Protein AF-A0A7Y8VSN4-F1 (afdb_monomer_lite)

Organism: NCBI:txid35519

Sequence (284 aa):
MSFFSKNACAFCGKEVGFIKGKKLNDGNHICSECEKNCSAYIDVSRYTKDFLTEHMEYMQKQDKLYKSEVEPLGKGGVNRIINAYNGIIFIDSIGMFEAITPKYSKKNQKELFRYDQIKDFAYYQVKNNSDSGKKYSEVGLDIFLKSEYTADGFKDPLPPSGKVHPYVALIRISFEKDTDDALAAGRAKDHLNELFGRPSETFGGSIKEAFTGTGQERADMKAQAETVKALGGLAKSFLQKDSAAVGQAQENLKMKTQDAVSTALDYGSKYTETADAAERRAWQ

Secondary structure (DSSP, 8-state):
------EEBTTT--EE-TTTEEE-TTS-EEEHHHHTTS-SSS-GGGS-HHHHHHHHHHHHHHHHHIIIIIGGGTTTTSEEEEETTEEEEEEGGGTEEEEE-TTGGG-SS---EEGGGEEEEEEEEEE---SSS--EEEEEEEEEEPBSB-TTSPBPSSPPSSS-BSS-SEEEEEEEEEES--HHHHHHHHHHHHHTTPPP----S-HHHHHH--HHHHHHHHHHHHHHHHHHHHHHHHHHT-HHHHHHHHHHHHHHHHHHHHHHHHHHHHHHHHHHHHHHHHH-

Radius of gyration: 20.95 Å; chains: 1; bounding box: 53×47×57 Å

Structure (mmCIF, N/CA/C/O backbone):
data_AF-A0A7Y8VSN4-F1
#
_entry.id   AF-A0A7Y8VSN4-F1
#
loop_
_atom_site.group_PDB
_atom_site.id
_atom_site.type_symbol
_atom_site.label_atom_id
_atom_site.label_alt_id
_atom_site.label_comp_id
_atom_site.label_asym_id
_atom_site.label_entity_id
_atom_site.label_seq_id
_atom_site.pdbx_PDB_ins_code
_atom_site.Cartn_x
_atom_site.Cartn_y
_atom_site.Cartn_z
_atom_site.occupancy
_atom_site.B_iso_or_equiv
_atom_site.auth_seq_id
_atom_site.auth_comp_id
_atom_site.auth_asym_id
_atom_site.auth_atom_id
_atom_site.pdbx_PDB_model_num
ATOM 1 N N . MET A 1 1 ? -27.617 28.255 23.678 1.00 34.97 1 MET A N 1
ATOM 2 C CA . MET A 1 1 ? -26.851 27.145 24.287 1.00 34.97 1 MET A CA 1
ATOM 3 C C . MET A 1 1 ? -26.423 26.199 23.173 1.00 34.97 1 MET A C 1
ATOM 5 O O . MET A 1 1 ? -27.198 25.995 22.250 1.00 34.97 1 MET A O 1
ATOM 9 N N . SER A 1 2 ? -25.167 25.754 23.197 1.00 37.59 2 SER A N 1
ATOM 10 C CA . SER A 1 2 ? -24.452 25.123 22.077 1.00 37.59 2 SER A CA 1
ATOM 11 C C . SER A 1 2 ? -25.039 23.755 21.686 1.00 37.59 2 SER A C 1
ATOM 13 O O . SER A 1 2 ? -24.980 22.815 22.474 1.00 37.59 2 SER A O 1
ATOM 15 N N . PHE A 1 3 ? -25.601 23.647 20.477 1.00 38.56 3 PHE A N 1
ATOM 16 C CA . PHE A 1 3 ? -26.122 22.410 19.881 1.00 38.56 3 PHE A CA 1
ATOM 17 C C . PHE A 1 3 ? -25.023 21.715 19.066 1.00 38.56 3 PHE A C 1
ATOM 19 O O . PHE A 1 3 ? -24.970 21.841 17.849 1.00 38.56 3 PHE A O 1
ATOM 26 N N . PHE A 1 4 ? -24.133 20.973 19.721 1.00 50.97 4 PHE A N 1
ATOM 27 C CA . PHE A 1 4 ? -23.272 20.014 19.025 1.00 50.97 4 PHE A CA 1
ATOM 28 C C . PHE A 1 4 ? -23.202 18.737 19.858 1.00 50.97 4 PHE A C 1
ATOM 30 O O . PHE A 1 4 ? -22.467 18.669 20.842 1.00 50.97 4 PHE A O 1
ATOM 37 N N . SER A 1 5 ? -24.002 17.733 19.491 1.00 53.03 5 SER A N 1
ATOM 38 C CA . SER A 1 5 ? -23.930 16.401 20.091 1.00 53.03 5 SER A CA 1
ATOM 39 C C . SER A 1 5 ? -22.542 15.820 19.823 1.00 53.03 5 SER A C 1
ATOM 41 O O . SER A 1 5 ? -22.180 15.553 18.674 1.00 53.03 5 SER A O 1
ATOM 43 N N . LYS A 1 6 ? -21.740 15.667 20.875 1.00 66.38 6 LYS A N 1
ATOM 44 C CA . LYS A 1 6 ? -20.442 15.002 20.796 1.00 66.38 6 LYS A CA 1
ATOM 45 C C . LYS A 1 6 ? -20.690 13.497 20.785 1.00 66.38 6 LYS A C 1
ATOM 47 O O . LYS A 1 6 ? -21.175 12.950 21.769 1.00 66.38 6 LYS A O 1
ATOM 52 N N . ASN A 1 7 ? -20.379 12.838 19.676 1.00 79.38 7 ASN A N 1
ATOM 53 C CA . ASN A 1 7 ? -20.481 11.382 19.582 1.00 79.38 7 ASN A CA 1
ATOM 54 C C . ASN A 1 7 ? -19.177 10.756 20.090 1.00 79.38 7 ASN A C 1
ATOM 56 O O . ASN A 1 7 ? -18.105 11.307 19.854 1.00 79.38 7 ASN A O 1
ATOM 60 N N . ALA A 1 8 ? -19.236 9.631 20.799 1.00 87.69 8 ALA A N 1
ATOM 61 C CA . ALA A 1 8 ? -18.036 8.941 21.276 1.00 87.69 8 ALA A CA 1
ATOM 62 C C . ALA A 1 8 ? -17.416 8.067 20.173 1.00 87.69 8 ALA A C 1
ATOM 64 O O . ALA A 1 8 ? 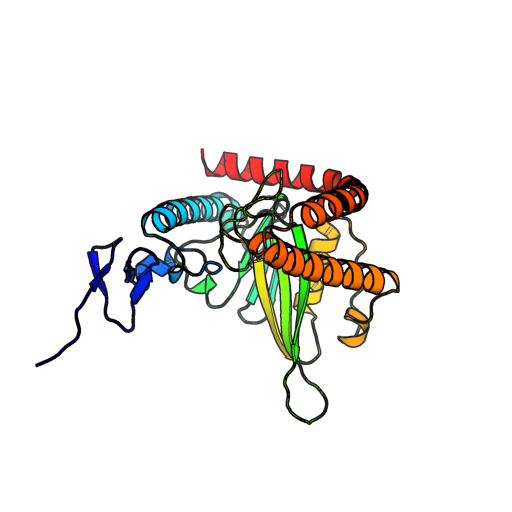-18.122 7.490 19.346 1.00 87.69 8 ALA A O 1
ATOM 65 N N . CYS A 1 9 ? -16.086 7.955 20.165 1.00 91.06 9 CYS A N 1
ATOM 66 C CA . CYS A 1 9 ? -15.369 7.081 19.244 1.00 91.06 9 CYS A CA 1
ATOM 67 C C . CYS A 1 9 ? -15.618 5.620 19.621 1.00 91.06 9 CYS A C 1
ATOM 69 O O . CYS A 1 9 ? -15.348 5.220 20.752 1.00 91.06 9 CYS A O 1
ATOM 71 N N . ALA A 1 10 ? -16.033 4.805 18.656 1.00 91.94 10 ALA A N 1
ATOM 72 C CA . ALA A 1 10 ? -16.355 3.396 18.860 1.00 91.94 10 ALA A CA 1
ATOM 73 C C . ALA A 1 10 ? -15.148 2.514 19.239 1.00 91.94 10 ALA A C 1
ATOM 75 O O . ALA A 1 10 ? -15.346 1.383 19.683 1.00 91.94 10 ALA A O 1
ATOM 76 N N . PHE A 1 11 ? -13.922 3.028 19.077 1.00 92.44 11 PHE A N 1
ATOM 77 C CA . PHE A 1 11 ? -12.672 2.304 19.336 1.00 92.44 11 PHE A CA 1
ATOM 78 C C . PHE A 1 11 ? -11.969 2.755 20.618 1.00 92.44 11 PHE A C 1
ATOM 80 O O . PHE A 1 11 ? -11.520 1.925 21.397 1.00 92.44 11 PHE A O 1
ATOM 87 N N . CYS A 1 12 ? -11.858 4.068 20.852 1.00 92.00 12 CYS A N 1
ATOM 88 C CA . CYS A 1 12 ? -11.120 4.608 22.002 1.00 92.00 12 CYS A CA 1
ATOM 89 C C . CYS A 1 12 ? -11.994 5.336 23.031 1.00 92.00 12 CYS A C 1
ATOM 91 O O . CYS A 1 12 ? -11.458 5.881 23.992 1.00 92.00 12 CYS A O 1
ATOM 93 N N . GLY A 1 13 ? -13.311 5.427 22.814 1.00 86.44 13 GLY A N 1
ATOM 94 C CA . GLY A 1 13 ? -14.261 6.079 23.724 1.00 86.44 13 GLY A CA 1
ATOM 95 C C . GLY A 1 13 ? -14.154 7.606 23.815 1.00 86.44 13 GLY A C 1
ATOM 96 O O . GLY A 1 13 ? -15.020 8.242 24.406 1.00 86.44 13 GLY A O 1
ATOM 97 N N . LYS A 1 14 ? -13.124 8.224 23.218 1.00 87.69 14 LYS A N 1
ATOM 98 C CA . LYS A 1 14 ? -12.925 9.682 23.242 1.00 87.69 14 LYS A CA 1
ATOM 99 C C . LYS A 1 14 ? -14.039 10.408 22.492 1.00 87.69 14 LYS A C 1
ATOM 101 O O . LYS A 1 14 ? -14.506 9.929 21.459 1.00 87.69 14 LYS A O 1
ATOM 106 N N . GLU A 1 15 ? -14.407 11.591 22.978 1.00 83.94 15 GLU A N 1
ATOM 107 C CA . GLU A 1 15 ? -15.364 12.465 22.301 1.00 83.94 15 GLU A CA 1
ATOM 108 C C . GLU A 1 15 ? -14.867 12.848 20.903 1.00 83.94 15 GLU A C 1
ATOM 110 O O . GLU A 1 15 ? -13.725 13.274 20.706 1.00 83.94 15 GLU A O 1
ATOM 115 N N . VAL A 1 16 ? -15.755 12.726 19.928 1.00 78.94 16 VAL A N 1
ATOM 116 C CA . VAL A 1 16 ? -15.495 13.019 18.529 1.00 78.94 16 VAL A CA 1
ATOM 117 C C . VAL A 1 16 ? -16.296 14.254 18.148 1.00 78.94 16 VAL A C 1
ATOM 119 O O . VAL A 1 16 ? -17.522 14.232 18.048 1.00 78.94 16 VAL A O 1
ATOM 122 N N . GLY A 1 17 ? -15.588 15.364 17.948 1.00 67.06 17 GLY A N 1
ATOM 123 C CA . GLY A 1 17 ? -16.188 16.561 17.371 1.00 67.06 17 GLY A CA 1
ATOM 124 C C . GLY A 1 17 ? -16.554 16.327 15.905 1.00 67.06 17 GLY A C 1
ATOM 125 O O . GLY A 1 17 ? -15.812 15.656 15.187 1.00 67.06 17 GLY A O 1
ATOM 126 N N . PHE A 1 18 ? -17.648 16.940 15.449 1.00 60.25 18 PHE A N 1
ATOM 127 C CA . PHE A 1 18 ? -18.174 16.833 14.078 1.00 60.25 18 PHE A CA 1
ATOM 128 C C . PHE A 1 18 ? -17.114 17.046 12.977 1.00 60.25 18 PHE A C 1
ATOM 130 O O . PHE A 1 18 ? -17.184 16.433 11.923 1.00 60.25 18 PHE A O 1
ATOM 137 N N . ILE A 1 19 ? -16.096 17.875 13.238 1.00 64.56 19 ILE A N 1
ATOM 138 C CA . ILE A 1 19 ? -15.037 18.222 12.273 1.00 64.56 19 ILE A CA 1
ATOM 139 C C . ILE A 1 19 ? -13.926 17.156 12.189 1.00 64.56 19 ILE A C 1
ATOM 141 O O . ILE A 1 19 ? -13.285 17.015 11.153 1.00 64.56 19 ILE A O 1
ATOM 145 N N . LYS A 1 20 ? -13.653 16.420 13.275 1.00 68.81 20 LYS A N 1
ATOM 146 C CA . LYS A 1 20 ? -12.517 15.475 13.359 1.00 68.81 20 LYS A CA 1
ATOM 147 C C . LYS A 1 20 ? -12.943 14.006 13.319 1.00 68.81 20 LYS A C 1
ATOM 149 O O . LYS A 1 20 ? -12.090 13.120 13.358 1.00 68.81 20 LYS A O 1
ATOM 154 N N . GLY A 1 21 ? -14.247 13.758 13.299 1.00 77.38 21 GLY A N 1
ATOM 155 C CA . GLY A 1 21 ? -14.844 12.435 13.260 1.00 77.38 21 GLY A CA 1
ATOM 156 C C . GLY A 1 21 ? -15.373 12.050 11.906 1.00 77.38 21 GLY A C 1
ATOM 157 O O . GLY A 1 21 ? -15.846 12.903 11.162 1.00 77.38 21 GLY A O 1
ATOM 158 N N . LYS A 1 22 ? -15.392 10.748 11.641 1.00 87.06 22 LYS A N 1
ATOM 159 C CA . LYS A 1 22 ? -16.174 10.185 10.544 1.00 87.06 22 LYS A CA 1
ATOM 160 C C . LYS A 1 22 ? -17.278 9.306 11.100 1.00 87.06 22 LYS A C 1
ATOM 162 O O . LYS A 1 22 ? -17.060 8.559 12.056 1.00 87.06 22 LYS A O 1
ATOM 167 N N . LYS A 1 23 ? -18.456 9.418 10.495 1.00 90.44 23 LYS A N 1
ATOM 168 C CA . LYS A 1 23 ? -19.567 8.500 10.723 1.00 90.44 23 LYS A CA 1
ATOM 169 C C . LYS A 1 23 ? -19.344 7.250 9.870 1.00 90.44 23 LYS A C 1
ATOM 171 O O . LYS A 1 23 ? -18.989 7.366 8.699 1.00 90.44 23 LYS A O 1
ATOM 176 N N . LEU A 1 24 ? -19.508 6.092 10.491 1.00 92.19 24 LEU A N 1
ATOM 177 C CA . LEU A 1 24 ? -19.418 4.767 9.890 1.00 92.19 24 LEU A CA 1
ATOM 178 C C . LEU A 1 24 ? -20.778 4.341 9.319 1.00 92.19 24 LEU A C 1
ATOM 180 O O . LEU A 1 24 ? -21.811 4.947 9.628 1.00 92.19 24 LEU A O 1
ATOM 184 N N . ASN A 1 25 ? -20.786 3.278 8.517 1.00 89.12 25 ASN A N 1
ATOM 185 C CA . ASN A 1 25 ? -21.995 2.796 7.843 1.00 89.12 25 ASN A CA 1
ATOM 186 C C . ASN A 1 25 ? -23.063 2.271 8.827 1.00 89.12 25 ASN A C 1
ATOM 188 O O . ASN A 1 25 ? -24.260 2.421 8.609 1.00 89.12 25 ASN A O 1
ATOM 192 N N . ASP A 1 26 ? -22.633 1.729 9.965 1.00 89.56 26 ASP A N 1
ATOM 193 C CA . ASP A 1 26 ? -23.492 1.272 11.069 1.00 89.56 26 ASP A CA 1
ATOM 194 C C . ASP A 1 26 ? -23.931 2.408 12.021 1.00 89.56 26 ASP A C 1
ATOM 196 O O . ASP A 1 26 ? -24.568 2.166 13.044 1.00 89.56 26 ASP A O 1
ATOM 200 N N . GLY A 1 27 ? -23.589 3.662 11.709 1.00 88.25 27 GLY A N 1
ATOM 201 C CA . GLY A 1 27 ? -23.912 4.830 12.528 1.00 88.25 27 GLY A CA 1
ATOM 202 C C . GLY A 1 27 ? -22.937 5.107 13.675 1.00 88.25 27 GLY A C 1
ATOM 203 O O . GLY A 1 27 ? -23.045 6.164 14.308 1.00 88.25 27 GLY A O 1
ATOM 204 N N . ASN A 1 28 ? -21.956 4.229 13.907 1.00 91.25 28 ASN A N 1
ATOM 205 C CA . ASN A 1 28 ? -20.871 4.476 14.853 1.00 91.25 28 ASN A CA 1
ATOM 206 C C . ASN A 1 28 ? -19.958 5.616 14.373 1.00 91.25 28 ASN A C 1
ATOM 208 O O . ASN A 1 28 ? -20.030 6.068 13.231 1.00 91.25 28 ASN A O 1
ATOM 212 N N . HIS A 1 29 ? -19.092 6.114 15.258 1.00 91.50 29 HIS A N 1
ATOM 213 C CA . HIS A 1 29 ? -18.149 7.186 14.931 1.00 91.50 29 HIS A CA 1
ATOM 214 C C . HIS A 1 29 ? -16.707 6.746 15.173 1.00 91.50 29 HIS A C 1
ATOM 216 O O . HIS A 1 29 ? -16.405 6.089 16.167 1.00 91.50 29 HIS A O 1
ATOM 222 N N . ILE A 1 30 ? -15.802 7.158 14.287 1.00 92.44 30 ILE A N 1
ATOM 223 C CA . ILE A 1 30 ? -14.355 6.970 14.424 1.00 92.44 30 ILE A CA 1
ATOM 224 C C . ILE A 1 30 ? -13.664 8.333 14.518 1.00 92.44 30 ILE A C 1
ATOM 226 O O . ILE A 1 30 ? -13.996 9.263 13.782 1.00 92.44 30 ILE A O 1
ATOM 230 N N . CYS A 1 31 ? -12.712 8.473 15.443 1.00 91.94 31 CYS A N 1
ATOM 231 C CA . CYS A 1 31 ? -11.884 9.674 15.545 1.00 91.94 31 CYS A CA 1
ATOM 232 C C . CYS A 1 31 ? -10.695 9.618 14.574 1.00 91.94 31 CYS A C 1
ATOM 234 O O . CYS A 1 31 ? -10.225 8.537 14.215 1.00 91.94 31 CYS A O 1
ATOM 236 N N . SER A 1 32 ? -10.154 10.784 14.216 1.00 89.38 32 SER A N 1
ATOM 237 C CA . SER A 1 32 ? -9.003 10.896 13.310 1.00 89.38 32 SER A CA 1
ATOM 238 C C . SER A 1 32 ? -7.779 10.080 13.739 1.00 89.38 32 SER A C 1
ATOM 240 O O . SER A 1 32 ? -7.044 9.608 12.882 1.00 89.38 32 SER A O 1
ATOM 242 N N . GLU A 1 33 ? -7.538 9.905 15.042 1.00 90.75 33 GLU A N 1
ATOM 243 C CA . GLU A 1 33 ? -6.394 9.122 15.534 1.00 90.75 33 GLU A CA 1
ATOM 244 C C . GLU A 1 33 ? -6.589 7.617 15.330 1.00 90.75 33 GLU A C 1
ATOM 246 O O . GLU A 1 33 ? -5.658 6.934 14.918 1.00 90.75 33 GLU A O 1
ATOM 251 N N . CYS A 1 34 ? -7.802 7.097 15.547 1.00 92.62 34 CYS A N 1
ATOM 252 C CA . CYS A 1 34 ? -8.105 5.696 15.255 1.00 92.62 34 CYS A CA 1
ATOM 253 C C . CYS A 1 34 ? -8.124 5.435 13.742 1.00 92.62 34 CYS A C 1
ATOM 255 O O . CYS A 1 34 ? -7.661 4.389 13.303 1.00 92.62 34 CYS A O 1
ATOM 257 N N . GLU A 1 35 ? -8.566 6.399 12.925 1.00 92.38 35 GLU A N 1
ATOM 258 C CA . GLU A 1 35 ? -8.509 6.292 11.458 1.00 92.38 35 GLU A CA 1
ATOM 259 C C . GLU A 1 35 ? -7.067 6.149 10.927 1.00 92.38 35 GLU A C 1
ATOM 261 O O . GLU A 1 35 ? -6.839 5.543 9.873 1.00 92.38 35 GLU A O 1
ATOM 266 N N . LYS A 1 36 ? -6.062 6.679 11.636 1.00 93.38 36 LYS A N 1
ATOM 267 C CA . LYS A 1 36 ? -4.647 6.506 11.259 1.00 93.38 36 LYS A CA 1
ATOM 268 C C . LYS A 1 36 ? -4.148 5.065 11.408 1.00 93.38 36 LYS A C 1
ATOM 270 O O . LYS A 1 36 ? -3.112 4.757 10.826 1.00 93.38 36 LYS A O 1
ATOM 275 N N . ASN A 1 37 ? -4.876 4.204 12.123 1.00 94.75 37 ASN A N 1
ATOM 276 C CA . ASN A 1 37 ? -4.608 2.763 12.214 1.00 94.75 37 ASN A CA 1
ATOM 277 C C . ASN A 1 37 ? -5.261 1.964 11.071 1.00 94.75 37 ASN A C 1
ATOM 279 O O . ASN A 1 37 ? -5.176 0.746 11.028 1.00 94.75 37 ASN A O 1
ATOM 283 N N . CYS A 1 38 ? -5.965 2.622 10.151 1.00 94.19 38 CYS A N 1
ATOM 284 C CA . CYS A 1 38 ? -6.485 1.981 8.949 1.00 94.19 38 CYS A CA 1
ATOM 285 C C . CYS A 1 38 ? -5.606 2.336 7.746 1.00 94.19 38 CYS A C 1
ATOM 287 O O . CYS A 1 38 ? -5.052 3.438 7.693 1.00 94.19 38 CYS A O 1
ATOM 289 N N . SER A 1 39 ? -5.573 1.463 6.737 1.00 92.38 39 SER A N 1
ATOM 290 C CA . SER A 1 39 ? -5.003 1.735 5.408 1.00 92.38 39 SER A CA 1
ATOM 291 C C . SER A 1 39 ? -5.335 3.136 4.859 1.00 92.38 39 SER A C 1
ATOM 293 O O . SER A 1 39 ? -6.401 3.719 5.102 1.00 92.38 39 SER A O 1
ATOM 295 N N . ALA A 1 40 ? -4.402 3.705 4.093 1.00 92.00 40 ALA A N 1
ATOM 296 C CA . ALA A 1 40 ? -4.629 4.940 3.346 1.00 92.00 40 ALA A CA 1
ATOM 297 C C . ALA A 1 40 ? -5.580 4.753 2.153 1.00 92.00 40 ALA A C 1
ATOM 299 O O . ALA A 1 40 ? -6.157 5.743 1.695 1.00 92.00 40 ALA A O 1
ATOM 300 N N . TYR A 1 41 ? -5.782 3.517 1.701 1.00 90.69 41 TYR A N 1
ATOM 301 C CA . TYR A 1 41 ? -6.488 3.191 0.462 1.00 90.69 41 TYR A CA 1
ATOM 302 C C . TYR A 1 41 ? -7.949 2.791 0.674 1.00 90.69 41 TYR A C 1
ATOM 304 O O . TYR A 1 41 ? -8.694 2.690 -0.293 1.00 90.69 41 TYR A O 1
ATOM 312 N N . ILE A 1 42 ? -8.392 2.655 1.928 1.00 90.12 42 ILE A N 1
ATOM 313 C CA . ILE A 1 42 ? -9.807 2.454 2.245 1.00 90.12 42 ILE A CA 1
ATOM 314 C C . ILE A 1 42 ? -10.488 3.756 2.680 1.00 90.12 42 ILE A C 1
ATOM 316 O O . ILE A 1 42 ? -9.879 4.662 3.269 1.00 90.12 42 ILE A O 1
ATOM 320 N N . ASP A 1 43 ? -11.788 3.833 2.416 1.00 89.75 43 ASP A N 1
ATOM 321 C CA . ASP A 1 43 ? -12.677 4.850 2.965 1.00 89.75 43 ASP A CA 1
ATOM 322 C C . ASP A 1 43 ? -13.432 4.273 4.166 1.00 89.75 43 ASP A C 1
ATOM 324 O O . ASP A 1 43 ? -14.426 3.568 4.013 1.00 89.75 43 ASP A O 1
ATOM 328 N N . VAL A 1 44 ? -12.950 4.582 5.374 1.00 91.12 44 VAL A N 1
ATOM 329 C CA . VAL A 1 44 ? -13.498 4.046 6.632 1.00 91.12 44 VAL A CA 1
ATOM 330 C C . VAL A 1 44 ? -14.992 4.324 6.811 1.00 91.12 44 VAL A C 1
ATOM 332 O O . VAL A 1 44 ? -15.666 3.557 7.485 1.00 91.12 44 VAL A O 1
ATOM 335 N N . SER A 1 45 ? -15.532 5.379 6.189 1.00 89.56 45 SER A N 1
ATOM 336 C CA . SER A 1 45 ? -16.951 5.736 6.321 1.00 89.56 45 SER A CA 1
ATOM 337 C C . SER A 1 45 ? -17.901 4.715 5.687 1.00 89.56 45 SER A C 1
ATOM 339 O O . SER A 1 45 ? -19.069 4.644 6.065 1.00 89.56 45 SER A O 1
ATOM 341 N N . ARG A 1 46 ? -17.398 3.890 4.760 1.00 89.06 46 ARG A N 1
ATOM 342 C CA . ARG A 1 46 ? -18.183 2.874 4.043 1.00 89.06 46 ARG A CA 1
ATOM 343 C C . ARG A 1 46 ? -18.367 1.580 4.831 1.00 89.06 46 ARG A C 1
ATOM 345 O O . ARG A 1 46 ? -19.184 0.746 4.450 1.00 89.06 46 ARG A O 1
ATOM 352 N N . TYR A 1 47 ? -17.639 1.417 5.932 1.00 90.69 47 TYR A N 1
ATOM 353 C CA . TYR A 1 47 ? -17.560 0.156 6.658 1.00 90.69 47 TYR A CA 1
ATOM 354 C C . TYR A 1 47 ? -18.137 0.254 8.070 1.00 90.69 47 TYR A C 1
ATOM 356 O O . TYR A 1 47 ? -18.383 1.344 8.589 1.00 90.69 47 TYR A O 1
ATOM 364 N N . THR A 1 48 ? -18.395 -0.907 8.673 1.00 92.69 48 THR A N 1
ATOM 365 C CA . THR A 1 48 ? -18.879 -1.041 10.053 1.00 92.69 48 THR A CA 1
ATOM 366 C C . THR A 1 48 ? -17.717 -1.046 11.046 1.00 92.69 48 THR A C 1
ATOM 368 O O . THR A 1 48 ? -16.553 -1.210 10.669 1.00 92.69 48 THR A O 1
ATOM 371 N N . LYS A 1 49 ? -18.025 -0.891 12.338 1.00 93.38 49 LYS A N 1
ATOM 372 C CA . LYS A 1 49 ? -17.041 -1.025 13.419 1.00 93.38 49 LYS A CA 1
ATOM 373 C C . LYS A 1 49 ? -16.330 -2.381 13.383 1.00 93.38 49 LYS A C 1
ATOM 375 O O . LYS A 1 49 ? -15.109 -2.418 13.527 1.00 93.38 49 LYS A O 1
ATOM 380 N N . ASP A 1 50 ? -17.078 -3.464 13.196 1.00 94.06 50 ASP A N 1
ATOM 381 C CA . ASP A 1 50 ? -16.537 -4.827 13.247 1.00 94.06 50 ASP A CA 1
ATOM 382 C C . ASP A 1 50 ? -15.532 -5.053 12.114 1.00 94.06 50 ASP A C 1
ATOM 384 O O . ASP A 1 50 ? -14.386 -5.410 12.374 1.00 94.06 50 ASP A O 1
ATOM 388 N N . PHE A 1 51 ? -15.897 -4.677 10.883 1.00 93.56 51 PHE A N 1
ATOM 389 C CA . PHE A 1 51 ? -14.985 -4.720 9.738 1.00 93.56 51 PHE A CA 1
ATOM 390 C C . PHE A 1 51 ? -13.703 -3.917 9.991 1.00 93.56 51 PHE A C 1
ATOM 392 O O . PHE A 1 51 ? -12.596 -4.373 9.722 1.00 93.56 51 PHE A O 1
ATOM 399 N N . LEU A 1 52 ? -13.833 -2.697 10.520 1.00 94.88 52 LEU A N 1
ATOM 400 C CA . LEU A 1 52 ? -12.669 -1.854 10.788 1.00 94.88 52 LEU A CA 1
ATOM 401 C C . LEU A 1 52 ? -11.805 -2.383 11.938 1.00 94.88 52 LEU A C 1
ATOM 403 O O . LEU A 1 52 ? -10.620 -2.064 11.980 1.00 94.88 52 LEU A O 1
ATOM 407 N N . THR A 1 53 ? -12.369 -3.178 12.847 1.00 95.50 53 THR A N 1
ATOM 408 C CA . THR A 1 53 ? -11.610 -3.850 13.908 1.00 95.50 53 THR A CA 1
ATOM 409 C C . THR A 1 53 ? -10.704 -4.917 13.297 1.00 95.50 53 THR A C 1
ATOM 411 O O . THR A 1 53 ? -9.491 -4.858 13.492 1.00 95.50 53 THR A O 1
ATOM 414 N N . GLU A 1 54 ? -11.257 -5.794 12.454 1.00 95.50 54 GLU A N 1
ATOM 415 C CA . GLU A 1 54 ? -10.491 -6.800 11.697 1.00 95.50 54 GLU A CA 1
ATOM 416 C C . GLU A 1 54 ? -9.438 -6.151 10.782 1.00 95.50 54 GLU A C 1
ATOM 418 O O . GLU A 1 54 ? -8.291 -6.598 10.699 1.00 95.50 54 GLU A O 1
ATOM 423 N N . HIS A 1 55 ? -9.791 -5.038 10.136 1.00 95.38 55 HIS A N 1
ATOM 424 C CA . HIS A 1 55 ? -8.856 -4.286 9.301 1.00 95.38 55 HIS A CA 1
ATOM 425 C C . HIS A 1 55 ? -7.704 -3.672 10.106 1.00 95.38 55 HIS A C 1
ATOM 427 O O . HIS A 1 55 ? -6.556 -3.709 9.669 1.00 95.38 55 HIS A O 1
ATOM 433 N N . MET A 1 56 ? -7.966 -3.115 11.293 1.00 96.00 56 MET A N 1
ATOM 434 C CA . MET A 1 56 ? -6.896 -2.591 12.154 1.00 96.00 56 MET A CA 1
ATOM 435 C C . MET A 1 56 ? -5.951 -3.705 12.623 1.00 96.00 56 MET A C 1
ATOM 437 O O . MET A 1 56 ? -4.745 -3.477 12.697 1.00 96.00 56 MET A O 1
ATOM 441 N N . GLU A 1 57 ? -6.461 -4.906 12.903 1.00 95.88 57 GLU A N 1
ATOM 442 C CA . GLU A 1 57 ? -5.627 -6.074 13.220 1.00 95.88 57 GLU A CA 1
ATOM 443 C C . GLU A 1 57 ? -4.770 -6.504 12.025 1.00 95.88 57 GLU A C 1
ATOM 445 O O . GLU A 1 57 ? -3.579 -6.785 12.178 1.00 95.88 57 GLU A O 1
ATOM 450 N N . TYR A 1 58 ? -5.338 -6.500 10.816 1.00 95.56 58 TYR A N 1
ATOM 451 C CA . TYR A 1 58 ? -4.575 -6.716 9.587 1.00 95.56 58 TYR A CA 1
ATOM 452 C C . TYR A 1 58 ? -3.441 -5.696 9.442 1.00 95.56 58 TYR A C 1
ATOM 454 O O . TYR A 1 58 ? -2.293 -6.080 9.222 1.00 95.56 58 TYR A O 1
ATOM 462 N N . MET A 1 59 ? -3.727 -4.409 9.639 1.00 96.38 59 MET A N 1
ATOM 463 C CA . MET A 1 59 ? -2.716 -3.354 9.550 1.00 96.38 59 MET A CA 1
ATOM 464 C C . MET A 1 59 ? -1.619 -3.499 10.618 1.00 96.38 59 MET A C 1
ATOM 466 O O . MET A 1 59 ? -0.455 -3.226 10.339 1.00 96.38 59 MET A O 1
ATOM 470 N N . GLN A 1 60 ? -1.945 -3.984 11.822 1.00 95.44 60 GLN A N 1
ATOM 471 C CA . GLN A 1 60 ? -0.937 -4.329 12.837 1.00 95.44 60 GLN A CA 1
ATOM 472 C C . GLN A 1 60 ? -0.025 -5.471 12.376 1.00 95.44 60 GLN A C 1
ATOM 474 O O . GLN A 1 60 ? 1.188 -5.410 12.584 1.00 95.44 60 GLN A O 1
ATOM 479 N N . LYS A 1 61 ? -0.585 -6.505 11.736 1.00 94.88 61 LYS A N 1
ATOM 480 C CA . LYS A 1 61 ? 0.199 -7.621 11.181 1.00 94.88 61 LYS A CA 1
ATOM 481 C C . LYS A 1 61 ? 1.118 -7.167 10.048 1.00 94.88 61 LYS A C 1
ATOM 483 O O . LYS A 1 61 ? 2.264 -7.613 9.996 1.00 94.88 61 LYS A O 1
ATOM 488 N N . GLN A 1 62 ? 0.636 -6.275 9.182 1.00 95.50 62 GLN A N 1
ATOM 489 C CA . GLN A 1 62 ? 1.437 -5.663 8.117 1.00 95.50 62 GLN A CA 1
ATOM 490 C C . GLN A 1 62 ? 2.577 -4.808 8.682 1.00 95.50 62 GLN A C 1
ATOM 492 O O . GLN A 1 62 ? 3.714 -4.918 8.233 1.00 95.50 62 GLN A O 1
ATOM 497 N N . ASP A 1 63 ? 2.316 -4.033 9.734 1.00 95.81 63 ASP A N 1
ATOM 498 C CA . ASP A 1 63 ? 3.349 -3.232 10.391 1.00 95.81 63 ASP A CA 1
ATOM 499 C C . ASP A 1 63 ? 4.415 -4.101 11.081 1.00 95.81 63 ASP A C 1
ATOM 501 O O . ASP A 1 63 ? 5.606 -3.797 11.000 1.00 95.81 63 ASP A O 1
ATOM 505 N N . LYS A 1 64 ? 4.013 -5.221 11.708 1.00 95.81 64 LYS A N 1
ATOM 506 C CA . LYS A 1 64 ? 4.960 -6.212 12.256 1.00 95.81 64 LYS A CA 1
ATOM 507 C C . LYS A 1 64 ? 5.874 -6.752 11.151 1.00 95.81 64 LYS A C 1
ATOM 509 O O . LYS A 1 64 ? 7.086 -6.767 11.339 1.00 95.81 64 LYS A O 1
ATOM 514 N N . LEU A 1 65 ? 5.296 -7.136 10.011 1.00 96.31 65 LEU A N 1
ATOM 515 C CA . LEU A 1 65 ? 6.025 -7.626 8.838 1.00 96.31 65 LEU A CA 1
ATOM 516 C C . LEU A 1 65 ? 7.000 -6.581 8.283 1.00 96.31 65 LEU A C 1
ATOM 518 O O . LEU A 1 65 ? 8.157 -6.897 8.016 1.00 96.31 65 LEU A O 1
ATOM 522 N N . TYR A 1 66 ? 6.567 -5.326 8.164 1.00 95.69 66 TYR A N 1
ATOM 523 C CA . TYR A 1 66 ? 7.434 -4.230 7.736 1.00 95.69 66 TYR A CA 1
ATOM 524 C C . TYR A 1 66 ? 8.642 -4.065 8.671 1.00 95.69 66 TYR A C 1
ATOM 526 O O . TYR A 1 66 ? 9.784 -4.001 8.215 1.00 95.69 66 TYR A O 1
ATOM 534 N N . LYS A 1 67 ? 8.413 -4.047 9.987 1.00 95.56 67 LYS A N 1
ATOM 535 C CA . LYS A 1 67 ? 9.484 -3.894 10.982 1.00 95.56 67 LYS A CA 1
ATOM 536 C C . LYS A 1 67 ? 10.461 -5.065 10.996 1.00 95.56 67 LYS A C 1
ATOM 538 O O . LYS A 1 67 ? 11.653 -4.853 11.186 1.00 95.56 67 LYS A O 1
ATOM 543 N N . SER A 1 68 ? 9.980 -6.292 10.802 1.00 94.94 68 SER A N 1
ATOM 544 C CA . SER A 1 68 ? 10.842 -7.476 10.832 1.00 94.94 68 SER A CA 1
ATOM 545 C C . SER A 1 68 ? 11.615 -7.691 9.533 1.00 94.94 68 SER A C 1
ATOM 547 O O . SER A 1 68 ? 12.772 -8.088 9.586 1.00 94.94 68 SER A O 1
ATOM 549 N N . GLU A 1 69 ? 10.998 -7.441 8.376 1.00 95.31 69 GLU A N 1
ATOM 550 C CA . GLU A 1 69 ? 11.573 -7.823 7.080 1.00 95.31 69 GLU A CA 1
ATOM 551 C C . GLU A 1 69 ? 12.075 -6.635 6.253 1.00 95.31 69 GLU A C 1
ATOM 553 O O . GLU A 1 69 ? 12.963 -6.822 5.429 1.00 95.31 69 GLU A O 1
ATOM 558 N N . VAL A 1 70 ? 11.542 -5.422 6.446 1.00 94.06 70 VAL A N 1
ATOM 559 C CA . VAL A 1 70 ? 11.863 -4.257 5.598 1.00 94.06 70 VAL A CA 1
ATOM 560 C C . VAL A 1 70 ? 12.806 -3.280 6.294 1.00 94.06 70 VAL A C 1
ATOM 562 O O . VAL A 1 70 ? 13.787 -2.849 5.688 1.00 94.06 70 VAL A O 1
ATOM 565 N N . GLU A 1 71 ? 12.562 -2.938 7.563 1.00 93.56 71 GLU A N 1
ATOM 566 C CA . GLU A 1 71 ? 13.450 -2.028 8.310 1.00 93.56 71 GLU A CA 1
ATOM 567 C C . GLU A 1 71 ? 14.921 -2.495 8.341 1.00 93.56 71 GLU A C 1
ATOM 569 O O . GLU A 1 71 ? 15.796 -1.654 8.098 1.00 93.56 71 GLU A O 1
ATOM 574 N N . PRO A 1 72 ? 15.235 -3.797 8.533 1.00 94.06 72 PRO A N 1
ATOM 575 C CA . PRO A 1 72 ? 16.621 -4.272 8.555 1.00 94.06 72 PRO A CA 1
ATOM 576 C C . PRO A 1 72 ? 17.349 -4.172 7.209 1.00 94.06 72 PRO A C 1
ATOM 578 O O . PRO A 1 72 ? 18.578 -4.115 7.188 1.00 94.06 72 PRO A O 1
ATOM 581 N N . LEU A 1 73 ? 16.624 -4.117 6.085 1.00 91.50 73 LEU A N 1
ATOM 582 C CA . LEU A 1 73 ? 17.218 -3.988 4.746 1.00 91.50 73 LEU A CA 1
ATOM 583 C C . LEU A 1 73 ? 17.832 -2.599 4.512 1.00 91.50 73 LEU A C 1
ATOM 585 O O . LEU A 1 73 ? 18.680 -2.414 3.632 1.00 91.50 73 LEU A O 1
ATOM 589 N N . GLY A 1 74 ? 17.402 -1.597 5.285 1.00 88.50 74 GLY A N 1
ATOM 590 C CA . GLY A 1 74 ? 17.851 -0.219 5.142 1.00 88.50 74 GLY A CA 1
ATOM 591 C C . GLY A 1 74 ? 17.516 0.388 3.772 1.00 88.50 74 GLY A C 1
ATOM 592 O O . GLY A 1 74 ? 16.615 -0.044 3.057 1.00 88.50 74 GLY A O 1
ATOM 593 N N . LYS A 1 75 ? 18.226 1.457 3.391 1.00 83.19 75 LYS A N 1
ATOM 594 C CA . LYS A 1 75 ? 17.980 2.146 2.107 1.00 83.19 75 LYS A CA 1
ATOM 595 C C . LYS A 1 75 ? 18.560 1.410 0.898 1.00 83.19 75 LYS A C 1
ATOM 597 O O . LYS A 1 75 ? 18.032 1.593 -0.189 1.00 83.19 75 LYS A O 1
ATOM 602 N N . GLY A 1 76 ? 19.633 0.640 1.087 1.00 83.62 76 GLY A N 1
ATOM 603 C CA . GLY A 1 76 ? 20.342 -0.047 0.003 1.00 83.62 76 GLY A CA 1
ATOM 604 C C . GLY A 1 76 ? 19.728 -1.388 -0.401 1.00 83.62 76 GLY A C 1
ATOM 605 O O . GLY A 1 76 ? 19.992 -1.851 -1.502 1.00 83.62 76 GLY A O 1
ATOM 606 N N . GLY A 1 77 ? 18.908 -1.998 0.462 1.00 84.88 77 GLY A N 1
ATOM 607 C CA . GLY A 1 77 ? 18.249 -3.279 0.189 1.00 84.88 77 GLY A CA 1
ATOM 608 C C . GLY A 1 77 ? 16.867 -3.169 -0.461 1.00 84.88 77 GLY A C 1
ATOM 609 O O . GLY A 1 77 ? 16.157 -4.167 -0.525 1.00 84.88 77 GLY A O 1
ATOM 610 N N . VAL A 1 78 ? 16.461 -1.973 -0.902 1.00 92.62 78 VAL A N 1
ATOM 611 C CA . VAL A 1 78 ? 15.151 -1.717 -1.522 1.00 92.62 78 VAL A CA 1
ATOM 612 C C . VAL A 1 78 ? 15.294 -0.819 -2.749 1.00 92.62 78 VAL A C 1
ATOM 614 O O . VAL A 1 78 ? 16.134 0.084 -2.763 1.00 92.62 78 VAL A O 1
ATOM 617 N N . ASN A 1 79 ? 14.440 -1.007 -3.754 1.00 93.12 79 ASN A N 1
ATOM 618 C CA . ASN A 1 79 ? 14.373 -0.121 -4.915 1.00 93.12 79 ASN A CA 1
ATOM 619 C C . ASN A 1 79 ? 13.318 0.970 -4.668 1.00 93.12 79 ASN A C 1
ATOM 621 O O . ASN A 1 79 ? 12.130 0.697 -4.520 1.00 93.12 79 ASN A O 1
ATOM 625 N N . ARG A 1 80 ? 13.759 2.229 -4.580 1.00 93.25 80 ARG A N 1
ATOM 626 C CA . ARG A 1 80 ? 12.906 3.379 -4.244 1.00 93.25 80 ARG A CA 1
ATOM 627 C C . ARG A 1 80 ? 12.687 4.244 -5.473 1.00 93.25 80 ARG A C 1
ATOM 629 O O . ARG A 1 80 ? 13.593 4.959 -5.898 1.00 93.25 80 ARG A O 1
ATOM 636 N N . ILE A 1 81 ? 11.454 4.274 -5.960 1.00 91.12 81 ILE A N 1
ATOM 637 C CA . ILE A 1 81 ? 11.029 5.177 -7.025 1.00 91.12 81 ILE A CA 1
ATOM 638 C C . ILE A 1 81 ? 10.079 6.187 -6.394 1.00 91.12 81 ILE A C 1
ATOM 640 O O . ILE A 1 81 ? 8.894 5.927 -6.215 1.00 91.12 81 ILE A O 1
ATOM 644 N N . ILE A 1 82 ? 10.629 7.328 -5.978 1.00 86.44 82 ILE A N 1
ATOM 645 C CA . ILE A 1 82 ? 9.905 8.378 -5.253 1.00 86.44 82 ILE A CA 1
ATOM 646 C C . ILE A 1 82 ? 10.090 9.700 -5.990 1.00 86.44 82 ILE A C 1
ATOM 648 O O . ILE A 1 82 ? 11.213 10.062 -6.342 1.00 86.44 82 ILE A O 1
ATOM 652 N N . ASN A 1 83 ? 8.995 10.432 -6.180 1.00 84.38 83 ASN A N 1
ATOM 653 C CA . ASN A 1 83 ? 9.014 11.812 -6.634 1.00 84.38 83 ASN A CA 1
ATOM 654 C C . ASN A 1 83 ? 8.250 12.704 -5.646 1.00 84.38 83 ASN A C 1
ATOM 656 O O . ASN A 1 83 ? 7.086 12.460 -5.318 1.00 84.38 83 ASN A O 1
ATOM 660 N N . ALA A 1 84 ? 8.937 13.729 -5.140 1.00 81.19 84 ALA A N 1
ATOM 661 C CA . ALA A 1 84 ? 8.498 14.586 -4.043 1.00 81.19 84 ALA A CA 1
ATOM 662 C C . ALA A 1 84 ? 8.009 13.795 -2.809 1.00 81.19 84 ALA A C 1
ATOM 664 O O . ALA A 1 84 ? 8.814 13.400 -1.968 1.00 81.19 84 ALA A O 1
ATOM 665 N N . TYR A 1 85 ? 6.697 13.562 -2.697 1.00 80.75 85 TYR A N 1
ATOM 666 C CA . TYR A 1 85 ? 6.048 12.912 -1.550 1.00 80.75 85 TYR A CA 1
ATOM 667 C C . TYR A 1 85 ? 5.264 11.647 -1.914 1.00 80.75 85 TYR A C 1
ATOM 669 O O . TYR A 1 85 ? 4.578 11.089 -1.055 1.00 80.75 85 TYR A O 1
ATOM 677 N N . ASN A 1 86 ? 5.335 11.213 -3.171 1.00 89.44 86 ASN A N 1
ATOM 678 C CA . ASN A 1 86 ? 4.646 10.030 -3.660 1.00 89.44 86 ASN A CA 1
ATOM 679 C C . ASN A 1 86 ? 5.638 9.062 -4.297 1.00 89.44 86 ASN A C 1
ATOM 681 O O . ASN A 1 86 ? 6.653 9.477 -4.859 1.00 89.44 86 ASN A O 1
ATOM 685 N N . GLY A 1 87 ? 5.340 7.773 -4.246 1.00 91.50 87 GLY A N 1
ATOM 686 C CA . GLY A 1 87 ? 6.168 6.794 -4.923 1.00 91.50 87 GLY A CA 1
ATOM 687 C C . GLY A 1 87 ? 5.864 5.362 -4.552 1.00 91.50 87 GLY A C 1
ATOM 688 O O . GLY A 1 87 ? 4.922 5.078 -3.817 1.00 91.50 87 GLY A O 1
ATOM 689 N N . ILE A 1 88 ? 6.711 4.471 -5.044 1.00 95.00 88 ILE A N 1
ATOM 690 C CA . ILE A 1 88 ? 6.697 3.052 -4.714 1.00 95.00 88 ILE A CA 1
ATOM 691 C C . ILE A 1 88 ? 8.079 2.671 -4.201 1.00 95.00 88 ILE A C 1
ATOM 693 O O . ILE A 1 88 ? 9.105 3.096 -4.740 1.00 95.00 88 ILE A O 1
ATOM 697 N N . ILE A 1 89 ? 8.102 1.871 -3.143 1.00 95.25 89 ILE A N 1
ATOM 698 C CA . ILE A 1 89 ? 9.302 1.188 -2.677 1.00 95.25 89 ILE A CA 1
ATOM 699 C C . ILE A 1 89 ? 9.110 -0.295 -2.972 1.00 95.25 89 ILE A C 1
ATOM 701 O O . ILE A 1 89 ? 8.297 -0.953 -2.331 1.00 95.25 89 ILE A O 1
ATOM 705 N N . PHE A 1 90 ? 9.843 -0.797 -3.957 1.00 96.06 90 PHE A N 1
ATOM 706 C CA . PHE A 1 90 ? 9.882 -2.204 -4.327 1.00 96.06 90 PHE A CA 1
ATOM 707 C C . PHE A 1 90 ? 10.849 -2.947 -3.403 1.00 96.06 90 PHE A C 1
ATOM 709 O O . PHE A 1 90 ? 11.988 -2.516 -3.187 1.00 96.06 90 PHE A O 1
ATOM 716 N N . ILE A 1 91 ? 10.378 -4.051 -2.829 1.00 95.88 91 ILE A N 1
ATOM 717 C CA . ILE A 1 91 ? 11.111 -4.874 -1.865 1.00 95.88 91 ILE A CA 1
ATOM 718 C C . ILE A 1 91 ? 11.149 -6.298 -2.427 1.00 95.88 91 ILE A C 1
ATOM 720 O O . ILE A 1 91 ? 10.519 -7.234 -1.928 1.00 95.88 91 ILE A O 1
ATOM 724 N N . ASP A 1 92 ? 11.885 -6.451 -3.526 1.00 92.44 92 ASP A N 1
ATOM 725 C CA . ASP A 1 92 ? 11.885 -7.676 -4.332 1.00 92.44 92 ASP A CA 1
ATOM 726 C C . ASP A 1 92 ? 12.352 -8.910 -3.550 1.00 92.44 92 ASP A C 1
ATOM 728 O O . ASP A 1 92 ? 11.897 -10.019 -3.825 1.00 92.44 92 ASP A O 1
ATOM 732 N N . SER A 1 93 ? 13.193 -8.712 -2.529 1.00 91.94 93 SER A N 1
ATOM 733 C CA . SER A 1 93 ? 13.676 -9.759 -1.619 1.00 91.94 93 SER A CA 1
ATOM 734 C C . SER A 1 93 ? 12.566 -10.462 -0.832 1.00 91.94 93 SER A C 1
ATOM 736 O O . SER A 1 93 ? 12.768 -11.592 -0.387 1.00 91.94 93 SER A O 1
ATOM 738 N N . ILE A 1 94 ? 11.405 -9.820 -0.669 1.00 94.00 94 ILE A N 1
ATOM 739 C CA . ILE A 1 94 ? 10.223 -10.402 -0.019 1.00 94.00 94 ILE A CA 1
ATOM 740 C C . ILE A 1 94 ? 9.006 -10.472 -0.948 1.00 94.00 94 ILE A C 1
ATOM 742 O O . ILE A 1 94 ? 7.935 -10.875 -0.511 1.00 94.00 94 ILE A O 1
ATOM 746 N N . GLY A 1 95 ? 9.150 -10.103 -2.225 1.00 93.44 95 GLY A N 1
ATOM 747 C CA . GLY A 1 95 ? 8.056 -10.139 -3.199 1.00 93.44 95 GLY A CA 1
ATOM 748 C C . GLY A 1 95 ? 6.910 -9.167 -2.896 1.00 93.44 95 GLY A C 1
ATOM 749 O O . GLY A 1 95 ? 5.747 -9.493 -3.150 1.00 93.44 95 GLY A O 1
ATOM 750 N N . MET A 1 96 ? 7.216 -8.000 -2.319 1.00 96.44 96 MET A N 1
ATOM 751 C CA . MET A 1 96 ? 6.222 -6.996 -1.922 1.00 96.44 96 MET A CA 1
ATOM 752 C C . MET A 1 96 ? 6.669 -5.573 -2.264 1.00 96.44 96 MET A C 1
ATOM 754 O O . MET A 1 96 ? 7.847 -5.316 -2.501 1.00 96.44 96 MET A O 1
ATOM 758 N N . PHE A 1 97 ? 5.734 -4.628 -2.219 1.00 96.50 97 PHE A N 1
ATOM 759 C CA . PHE A 1 97 ? 6.005 -3.198 -2.318 1.00 96.50 97 PHE A CA 1
ATOM 760 C C . PHE A 1 97 ? 5.253 -2.384 -1.266 1.00 96.50 97 PHE A C 1
ATOM 762 O O . PHE A 1 97 ? 4.205 -2.781 -0.759 1.00 96.50 97 PHE A O 1
ATOM 769 N N . GLU A 1 98 ? 5.784 -1.198 -0.983 1.00 95.31 98 GLU A N 1
ATOM 770 C CA . GLU A 1 98 ? 5.148 -0.152 -0.188 1.00 95.31 98 GLU A CA 1
ATOM 771 C C . GLU A 1 98 ? 4.731 1.000 -1.113 1.00 95.31 98 GLU A C 1
ATOM 773 O O . GLU A 1 98 ? 5.540 1.520 -1.887 1.00 95.31 98 GLU A O 1
ATOM 778 N N . ALA A 1 99 ? 3.475 1.431 -1.019 1.00 93.81 99 ALA A N 1
ATOM 779 C CA . ALA A 1 99 ? 2.957 2.568 -1.773 1.00 93.81 99 ALA A CA 1
ATOM 780 C C . ALA A 1 99 ? 2.961 3.841 -0.912 1.00 93.81 99 ALA A C 1
ATOM 782 O O . ALA A 1 99 ? 2.231 3.947 0.077 1.00 93.81 99 ALA A O 1
ATOM 783 N N . ILE A 1 100 ? 3.765 4.827 -1.307 1.00 90.38 100 ILE A N 1
ATOM 784 C CA . ILE A 1 100 ? 3.981 6.082 -0.587 1.00 90.38 100 ILE A CA 1
ATOM 785 C C . ILE A 1 100 ? 3.081 7.176 -1.161 1.00 90.38 100 ILE A C 1
ATOM 787 O O . ILE A 1 100 ? 3.146 7.501 -2.343 1.00 90.38 100 ILE A O 1
ATOM 791 N N . THR A 1 101 ? 2.283 7.795 -0.292 1.00 87.06 101 THR A N 1
ATOM 792 C CA . THR A 1 101 ? 1.471 8.988 -0.582 1.00 87.06 101 THR A CA 1
ATOM 793 C C . THR A 1 101 ? 1.436 9.927 0.636 1.00 87.06 101 THR A C 1
ATOM 795 O O . THR A 1 101 ? 1.658 9.481 1.767 1.00 87.06 101 THR A O 1
ATOM 798 N N . PRO A 1 102 ? 1.069 11.216 0.488 1.00 85.19 102 PRO A N 1
ATOM 799 C CA . PRO A 1 102 ? 0.871 12.127 1.619 1.00 85.19 102 PRO A CA 1
ATOM 800 C C . PRO A 1 102 ? -0.181 11.674 2.639 1.00 85.19 102 PRO A C 1
ATOM 802 O O . PRO A 1 102 ? -0.150 12.103 3.792 1.00 85.19 102 PRO A O 1
ATOM 805 N N . LYS A 1 103 ? -1.159 10.857 2.225 1.00 83.19 103 LYS A N 1
ATOM 806 C CA . LYS A 1 103 ? -2.139 10.257 3.144 1.00 83.19 103 LYS A CA 1
ATOM 807 C C . LYS A 1 103 ? -1.513 9.089 3.898 1.00 83.19 103 LYS A C 1
ATOM 809 O O . LYS A 1 103 ? -1.755 8.943 5.093 1.00 83.19 103 LYS A O 1
ATOM 814 N N . TYR A 1 104 ? -0.702 8.299 3.203 1.00 83.88 104 TYR A N 1
ATOM 815 C CA . TYR A 1 104 ? 0.024 7.167 3.759 1.00 83.88 104 TYR A CA 1
ATOM 816 C C . TYR A 1 104 ? 1.066 7.586 4.806 1.00 83.88 104 TYR A C 1
ATOM 818 O O . TYR A 1 104 ? 1.117 6.999 5.880 1.00 83.88 104 TYR A O 1
ATOM 826 N N . SER A 1 105 ? 1.820 8.668 4.579 1.00 81.69 105 SER A N 1
ATOM 827 C CA . SER A 1 105 ? 2.824 9.160 5.542 1.00 81.69 105 SER A CA 1
ATOM 828 C C . SER A 1 105 ? 2.248 9.606 6.894 1.00 81.69 105 SER A C 1
ATOM 830 O O . SER A 1 105 ? 2.993 9.774 7.855 1.00 81.69 105 SER A O 1
ATOM 832 N N . LYS A 1 106 ? 0.924 9.791 6.983 1.00 85.75 106 LYS A N 1
ATOM 833 C CA . LYS A 1 106 ? 0.202 10.154 8.211 1.00 85.75 106 LYS A CA 1
ATOM 834 C C . LYS A 1 106 ? -0.353 8.944 8.968 1.00 85.75 106 LYS A C 1
ATOM 836 O O . LYS A 1 106 ? -1.015 9.141 9.987 1.00 85.75 106 LYS A O 1
ATOM 841 N N . LYS A 1 107 ? -0.175 7.727 8.446 1.00 91.19 107 LYS A N 1
ATOM 842 C CA . LYS A 1 107 ? -0.659 6.489 9.062 1.00 91.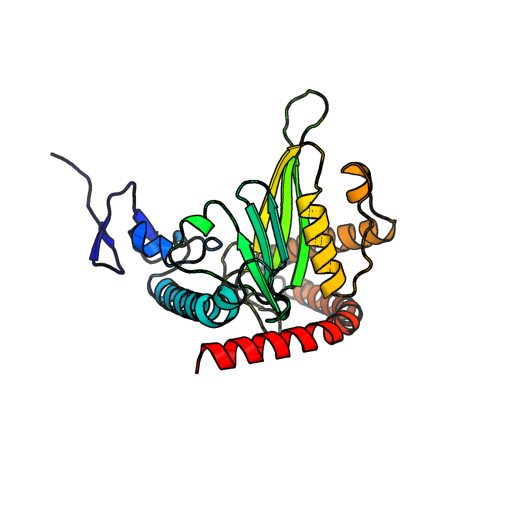19 107 LYS A CA 1
ATOM 843 C C . LYS A 1 107 ? 0.317 5.997 10.123 1.00 91.19 107 LYS A C 1
ATOM 845 O O . LYS A 1 107 ? 1.522 6.197 10.008 1.00 91.19 107 LYS A O 1
ATOM 850 N N . ASN A 1 108 ? -0.231 5.368 11.158 1.00 91.94 108 ASN A N 1
ATOM 851 C CA . ASN A 1 108 ? 0.554 4.845 12.278 1.00 91.94 108 ASN A CA 1
ATOM 852 C C . ASN A 1 108 ? 1.243 3.523 11.929 1.00 91.94 108 ASN A C 1
ATOM 854 O O . ASN A 1 108 ? 2.230 3.166 12.561 1.00 91.94 108 ASN A O 1
ATOM 858 N N . GLN A 1 109 ? 0.690 2.805 10.954 1.00 93.06 109 GLN A N 1
ATOM 859 C CA . GLN A 1 109 ? 1.114 1.476 10.538 1.00 93.06 109 GLN A CA 1
ATOM 860 C C . GLN A 1 109 ? 1.516 1.495 9.074 1.00 93.06 109 GLN A C 1
ATOM 862 O O . GLN A 1 109 ? 0.911 2.207 8.263 1.00 93.06 109 GLN A O 1
ATOM 867 N N . LYS A 1 110 ? 2.529 0.698 8.756 1.00 93.50 110 LYS A N 1
ATOM 868 C CA . LYS A 1 110 ? 2.992 0.462 7.393 1.00 93.50 110 LYS A CA 1
ATOM 869 C C . LYS A 1 110 ? 2.194 -0.665 6.744 1.00 93.50 110 LYS A C 1
ATOM 871 O O . LYS A 1 110 ? 1.891 -1.662 7.389 1.00 93.50 110 LYS A O 1
ATOM 876 N N . GLU A 1 111 ? 1.830 -0.480 5.478 1.00 95.12 111 GLU A N 1
ATOM 877 C CA . GLU A 1 111 ? 1.079 -1.465 4.692 1.00 95.12 111 GLU A CA 1
ATOM 878 C C . GLU A 1 111 ? 1.944 -1.932 3.528 1.00 95.12 111 GLU A C 1
ATOM 880 O O . GLU A 1 111 ? 2.448 -1.106 2.760 1.00 95.12 111 GLU A O 1
ATOM 885 N N . LEU A 1 112 ? 2.116 -3.247 3.419 1.00 96.31 112 LEU A N 1
ATOM 886 C CA . LEU A 1 112 ? 2.818 -3.887 2.319 1.00 96.31 112 LEU A CA 1
ATOM 887 C C . LEU A 1 112 ? 1.814 -4.591 1.412 1.00 96.31 112 LEU A C 1
ATOM 889 O O . LEU A 1 112 ? 0.807 -5.135 1.863 1.00 96.31 112 LEU A O 1
ATOM 893 N N . PHE A 1 113 ? 2.116 -4.584 0.121 1.00 95.75 113 PHE A N 1
ATOM 894 C CA . PHE A 1 113 ? 1.299 -5.195 -0.916 1.00 95.75 113 PHE A CA 1
ATOM 895 C C . PHE A 1 113 ? 2.119 -6.239 -1.651 1.00 95.75 113 PHE A C 1
ATOM 897 O O . PHE A 1 113 ? 3.258 -5.979 -2.039 1.00 95.75 113 PHE A O 1
ATOM 904 N N . ARG A 1 114 ? 1.555 -7.427 -1.856 1.00 94.56 114 ARG A N 1
ATOM 905 C CA . ARG A 1 114 ? 2.284 -8.527 -2.487 1.00 94.56 114 ARG A CA 1
ATOM 906 C C . ARG A 1 114 ? 2.244 -8.421 -4.004 1.00 94.56 114 ARG A C 1
ATOM 908 O O . ARG A 1 114 ? 1.213 -8.073 -4.580 1.00 94.56 114 ARG A O 1
ATOM 915 N N . TYR A 1 115 ? 3.333 -8.798 -4.670 1.00 92.19 115 TYR A N 1
ATOM 916 C CA . TYR A 1 115 ? 3.362 -8.851 -6.135 1.00 92.19 115 TYR A CA 1
ATOM 917 C C . TYR A 1 115 ? 2.405 -9.897 -6.695 1.00 92.19 115 TYR A C 1
ATOM 919 O O . TYR A 1 115 ? 1.733 -9.646 -7.690 1.00 92.19 115 TYR A O 1
ATOM 927 N N . ASP A 1 116 ? 2.272 -11.040 -6.023 1.00 88.31 116 ASP A N 1
ATOM 928 C CA . ASP A 1 116 ? 1.359 -12.102 -6.445 1.00 88.31 116 ASP A CA 1
ATOM 929 C C . ASP A 1 116 ? -0.124 -11.730 -6.301 1.00 88.31 116 ASP A C 1
ATOM 931 O O . ASP A 1 116 ? -0.979 -12.454 -6.808 1.00 88.31 116 ASP A O 1
ATOM 935 N N . GLN A 1 117 ? -0.447 -10.605 -5.656 1.00 91.00 117 GLN A N 1
ATOM 936 C CA . GLN A 1 117 ? -1.792 -10.033 -5.607 1.00 91.00 117 GLN A CA 1
ATOM 937 C C . GLN A 1 117 ? -2.051 -9.039 -6.744 1.00 91.00 117 GLN A C 1
ATOM 939 O O . GLN A 1 117 ? -3.208 -8.690 -6.968 1.00 91.00 117 GLN A O 1
ATOM 944 N N . ILE A 1 118 ? -1.031 -8.598 -7.487 1.00 88.75 118 ILE A N 1
ATOM 945 C CA . ILE A 1 118 ? -1.214 -7.677 -8.611 1.00 88.75 118 ILE A CA 1
ATOM 946 C C . ILE A 1 118 ? -1.968 -8.401 -9.729 1.00 88.75 118 ILE A C 1
ATOM 948 O O . ILE A 1 118 ? -1.574 -9.466 -10.202 1.00 88.75 118 ILE A O 1
ATOM 952 N N . LYS A 1 119 ? -3.096 -7.817 -10.129 1.00 83.88 119 LYS A N 1
ATOM 953 C CA . LYS A 1 119 ? -3.902 -8.244 -11.272 1.00 83.88 119 LYS A CA 1
ATOM 954 C C . LYS A 1 119 ? -3.418 -7.565 -12.547 1.00 83.88 119 LYS A C 1
ATOM 956 O O . LYS A 1 119 ? -3.268 -8.222 -13.570 1.00 83.88 119 LYS A O 1
ATOM 961 N N . ASP A 1 120 ? -3.231 -6.250 -12.482 1.00 81.38 120 ASP A N 1
ATOM 962 C CA . ASP A 1 120 ? -2.790 -5.432 -13.607 1.00 81.38 120 ASP A CA 1
ATOM 963 C C . ASP A 1 120 ? -2.239 -4.089 -13.113 1.00 81.38 120 ASP A C 1
ATOM 965 O O . ASP A 1 120 ? -2.424 -3.726 -11.950 1.00 81.38 120 ASP A O 1
ATOM 969 N N . PHE A 1 121 ? -1.591 -3.330 -13.990 1.00 84.19 121 PHE A N 1
ATOM 970 C CA . PHE A 1 121 ? -1.143 -1.971 -13.702 1.00 84.19 121 PHE A CA 1
ATOM 971 C C . PHE A 1 121 ? -1.129 -1.126 -14.974 1.00 84.19 121 PHE A C 1
ATOM 973 O O . PHE A 1 121 ? -0.791 -1.602 -16.055 1.00 84.19 121 PHE A O 1
ATOM 980 N N . ALA A 1 122 ? -1.503 0.143 -14.846 1.00 79.56 122 ALA A N 1
ATOM 981 C CA . ALA A 1 122 ? -1.614 1.053 -15.975 1.00 79.56 122 ALA A CA 1
ATOM 982 C C . ALA A 1 122 ? -1.282 2.483 -15.562 1.00 79.56 122 ALA A C 1
ATOM 984 O O . ALA A 1 122 ? -1.491 2.888 -14.419 1.00 79.56 122 ALA A O 1
ATOM 985 N N . TYR A 1 123 ? -0.802 3.279 -16.510 1.00 79.38 123 TYR A N 1
ATOM 986 C CA . TYR A 1 123 ? -0.698 4.714 -16.295 1.00 79.38 123 TYR A CA 1
ATOM 987 C C . TYR A 1 123 ? -2.079 5.358 -16.195 1.00 79.38 123 TYR A C 1
ATOM 989 O O . TYR A 1 123 ? -3.008 4.989 -16.916 1.00 79.38 123 TYR A O 1
ATOM 997 N N . TYR A 1 124 ? -2.179 6.406 -15.384 1.00 74.81 124 TYR A N 1
ATOM 998 C CA . TYR A 1 124 ? -3.307 7.326 -15.429 1.00 74.81 124 TYR A CA 1
ATOM 999 C C . TYR A 1 124 ? -2.816 8.761 -15.607 1.00 74.81 124 TYR A C 1
ATOM 1001 O O . TYR A 1 124 ? -1.711 9.126 -15.203 1.00 74.81 124 TYR A O 1
ATOM 1009 N N . GLN A 1 125 ? -3.670 9.580 -16.214 1.00 75.81 125 GLN A N 1
ATOM 1010 C CA . GLN A 1 125 ? -3.421 11.002 -16.392 1.00 75.81 125 GLN A CA 1
ATOM 1011 C C . GLN A 1 125 ? -4.708 11.795 -16.206 1.00 75.81 125 GLN A C 1
ATOM 1013 O O . GLN A 1 125 ? -5.775 11.414 -16.699 1.00 75.81 125 GLN A O 1
ATOM 1018 N N . VAL A 1 126 ? -4.593 12.929 -15.529 1.00 78.19 126 VAL A N 1
ATOM 1019 C CA . VAL A 1 126 ? -5.664 13.913 -15.399 1.00 78.19 126 VAL A CA 1
ATOM 1020 C C . VAL A 1 126 ? -5.241 15.143 -16.192 1.00 78.19 126 VAL A C 1
ATOM 1022 O O . VAL A 1 126 ? -4.143 15.667 -16.013 1.00 78.19 126 VAL A O 1
ATOM 1025 N N . LYS A 1 127 ? -6.081 15.567 -17.139 1.00 74.06 127 LYS A N 1
ATOM 1026 C CA . LYS A 1 127 ? -5.800 16.733 -17.985 1.00 74.06 127 LYS A CA 1
ATOM 1027 C C . LYS A 1 127 ? -6.231 18.004 -17.272 1.00 74.06 127 LYS A C 1
ATOM 1029 O O . LYS A 1 127 ? -7.341 18.064 -16.746 1.00 74.06 127 LYS A O 1
ATOM 1034 N N . ASN A 1 128 ? -5.382 19.026 -17.332 1.00 70.44 128 ASN A N 1
ATOM 1035 C CA . ASN A 1 128 ? -5.802 20.373 -16.987 1.00 70.44 128 ASN A CA 1
ATOM 1036 C C . ASN A 1 128 ? -6.616 20.952 -18.161 1.00 70.44 128 ASN A C 1
ATOM 1038 O O . ASN A 1 128 ? -6.187 20.863 -19.312 1.00 70.44 128 ASN A O 1
ATOM 1042 N N . ASN A 1 129 ? -7.792 21.518 -17.886 1.00 61.50 129 ASN A N 1
ATOM 1043 C CA . ASN A 1 129 ? -8.685 22.096 -18.903 1.00 61.50 129 ASN A CA 1
ATOM 1044 C C . ASN A 1 129 ? -8.358 23.569 -19.220 1.00 61.50 129 ASN A C 1
ATOM 1046 O O . ASN A 1 129 ? -9.216 24.298 -19.704 1.00 61.50 129 ASN A O 1
ATOM 1050 N N . SER A 1 130 ? -7.140 24.040 -18.945 1.00 57.91 130 SER A N 1
ATOM 1051 C CA . SER A 1 130 ? -6.721 25.376 -19.369 1.00 57.91 130 SER A CA 1
ATOM 1052 C C . SER A 1 130 ? -6.548 25.421 -20.892 1.00 57.91 130 SER A C 1
ATOM 1054 O O . SER A 1 130 ? -5.768 24.644 -21.443 1.00 57.91 130 SER A O 1
ATOM 1056 N N . ASP A 1 131 ? -7.233 26.356 -21.556 1.00 54.41 131 ASP A N 1
ATOM 1057 C CA . ASP A 1 131 ? -7.287 26.565 -23.019 1.00 54.41 131 ASP A CA 1
ATOM 1058 C C . ASP A 1 131 ? -5.942 26.929 -23.700 1.00 54.41 131 ASP A C 1
ATOM 1060 O O . ASP A 1 131 ? -5.902 27.376 -24.846 1.00 54.41 131 ASP A O 1
ATOM 1064 N N . SER A 1 132 ? -4.803 26.716 -23.040 1.00 52.88 132 SER A N 1
ATOM 1065 C CA . SER A 1 132 ? -3.462 27.021 -23.540 1.00 52.88 132 SER A CA 1
ATOM 1066 C C . SER A 1 132 ? -2.579 25.768 -23.576 1.00 52.88 132 SER A C 1
ATOM 1068 O O . SER A 1 132 ? -2.044 25.340 -22.562 1.00 52.88 132 SER A O 1
ATOM 1070 N N . GLY A 1 133 ? -2.407 25.174 -24.765 1.00 56.28 133 GLY A N 1
ATOM 1071 C CA . GLY A 1 133 ? -1.279 24.275 -25.078 1.00 56.28 133 GLY A CA 1
ATOM 1072 C C . GLY A 1 133 ? -0.965 23.192 -24.031 1.00 56.28 133 GLY A C 1
ATOM 1073 O O . GLY A 1 133 ? 0.099 23.224 -23.432 1.00 56.28 133 GLY A O 1
ATOM 1074 N N . LYS A 1 134 ? -1.927 22.287 -23.815 1.00 55.22 134 LYS A N 1
ATOM 1075 C CA . LYS A 1 134 ? -1.972 21.094 -22.935 1.00 55.22 134 LYS A CA 1
ATOM 1076 C C . LYS A 1 134 ? -0.748 20.807 -22.041 1.00 55.22 134 LYS A C 1
ATOM 1078 O O . LYS A 1 134 ? 0.219 20.239 -22.526 1.00 55.22 134 LYS A O 1
ATOM 1083 N N . LYS A 1 135 ? -0.929 21.032 -20.733 1.00 60.69 135 LYS A N 1
ATOM 1084 C CA . LYS A 1 135 ? -0.177 20.417 -19.622 1.00 60.69 135 LYS A CA 1
ATOM 1085 C C . LYS A 1 135 ? -1.064 19.400 -18.887 1.00 60.69 135 LYS A C 1
ATOM 1087 O O . LYS A 1 135 ? -2.262 19.664 -18.713 1.00 60.69 135 LYS A O 1
ATOM 1092 N N . TYR A 1 136 ? -0.532 18.265 -18.429 1.00 64.50 136 TYR A N 1
ATOM 1093 C CA . TYR A 1 136 ? -1.282 17.353 -17.544 1.00 64.50 136 TYR A CA 1
ATOM 1094 C C . TYR A 1 136 ? -1.256 17.847 -16.098 1.00 64.50 136 TYR A C 1
ATOM 1096 O O . TYR A 1 136 ? -0.207 18.225 -15.590 1.00 64.50 136 TYR A O 1
ATOM 1104 N N . SER A 1 137 ? -2.405 17.832 -15.416 1.00 73.25 137 SER A N 1
ATOM 1105 C CA . SER A 1 137 ? -2.476 18.228 -14.003 1.00 73.25 137 SER A CA 1
ATOM 1106 C C . SER A 1 137 ? -1.870 17.166 -13.089 1.00 73.25 137 SER A C 1
ATOM 1108 O O . SER A 1 137 ? -1.324 17.493 -12.039 1.00 73.25 137 SER A O 1
ATOM 1110 N N . GLU A 1 138 ? -1.968 15.894 -13.478 1.00 80.69 138 GLU A N 1
ATOM 1111 C CA . GLU A 1 138 ? -1.438 14.774 -12.706 1.00 80.69 138 GLU A CA 1
ATOM 1112 C C . GLU A 1 138 ? -1.126 13.587 -13.618 1.00 80.69 138 GLU A C 1
ATOM 1114 O O . GLU A 1 138 ? -1.959 13.233 -14.457 1.00 80.69 138 GLU A O 1
ATOM 1119 N N . VAL A 1 139 ? 0.037 12.967 -13.424 1.00 82.00 139 VAL A N 1
ATOM 1120 C CA . VAL A 1 139 ? 0.440 11.710 -14.068 1.00 82.00 139 VAL A CA 1
ATOM 1121 C C . VAL A 1 139 ? 0.886 10.724 -12.989 1.00 82.00 139 VAL A C 1
ATOM 1123 O O . VAL A 1 139 ? 1.475 11.105 -11.970 1.00 82.00 139 VAL A O 1
ATOM 1126 N N . GLY A 1 140 ? 0.549 9.449 -13.168 1.00 86.44 140 GLY A N 1
ATOM 1127 C CA . GLY A 1 140 ? 0.882 8.426 -12.191 1.00 86.44 140 GLY A CA 1
ATOM 1128 C C . GLY A 1 140 ? 0.576 7.005 -12.639 1.00 86.44 140 GLY A C 1
ATOM 1129 O O . GLY A 1 140 ? 0.333 6.743 -13.817 1.00 86.44 140 GLY A O 1
ATOM 1130 N N . LEU A 1 141 ? 0.590 6.088 -11.674 1.00 86.81 141 LEU A N 1
ATOM 1131 C CA . LEU A 1 141 ? 0.365 4.661 -11.878 1.00 86.81 141 LEU A CA 1
ATOM 1132 C C . LEU A 1 141 ? -0.827 4.175 -11.042 1.00 86.81 141 LEU A C 1
ATOM 1134 O O . LEU A 1 141 ? -0.905 4.441 -9.841 1.00 86.81 141 LEU A O 1
ATOM 1138 N N . ASP A 1 142 ? -1.728 3.447 -11.692 1.00 86.75 142 ASP A N 1
ATOM 1139 C CA . ASP A 1 142 ? -2.765 2.633 -11.070 1.00 86.75 142 ASP A CA 1
ATOM 1140 C C . ASP A 1 142 ? -2.276 1.186 -10.999 1.00 86.75 142 ASP A C 1
ATOM 1142 O O . ASP A 1 142 ? -1.922 0.597 -12.019 1.00 86.75 142 ASP A O 1
ATOM 1146 N N . ILE A 1 143 ? -2.272 0.604 -9.800 1.00 89.62 143 ILE A N 1
ATOM 1147 C CA . ILE A 1 143 ? -1.998 -0.818 -9.569 1.00 89.62 143 ILE A CA 1
ATOM 1148 C C . ILE A 1 143 ? -3.295 -1.475 -9.110 1.00 89.62 143 ILE A C 1
ATOM 1150 O O . ILE A 1 143 ? -3.819 -1.169 -8.035 1.00 89.62 143 ILE A O 1
ATOM 1154 N N . PHE A 1 144 ? -3.814 -2.383 -9.929 1.00 86.69 144 PHE A N 1
ATOM 1155 C CA . PHE A 1 144 ? -5.022 -3.146 -9.656 1.00 86.69 144 PHE A CA 1
ATOM 1156 C C . PHE A 1 144 ? -4.654 -4.443 -8.947 1.00 86.69 144 PHE A C 1
ATOM 1158 O O . PHE A 1 144 ? -3.865 -5.238 -9.456 1.00 86.69 144 PHE A O 1
ATOM 1165 N N . LEU A 1 145 ? -5.258 -4.682 -7.788 1.00 87.12 145 LEU A N 1
ATOM 1166 C CA . LEU A 1 145 ? -5.063 -5.897 -7.008 1.00 87.12 145 LEU A CA 1
ATOM 1167 C C . LEU A 1 145 ? -6.223 -6.869 -7.231 1.00 87.12 145 LEU A C 1
ATOM 1169 O O . LEU A 1 145 ? -7.382 -6.474 -7.375 1.00 87.12 145 LEU A O 1
ATOM 1173 N N . LYS A 1 146 ? -5.924 -8.168 -7.212 1.00 86.56 146 LYS A N 1
ATOM 1174 C CA . LYS A 1 146 ? -6.924 -9.204 -6.952 1.00 86.56 146 LYS A CA 1
ATOM 1175 C C . LYS A 1 146 ? -7.417 -8.977 -5.530 1.00 86.56 146 LYS A C 1
ATOM 1177 O O . LYS A 1 146 ? -6.604 -9.028 -4.618 1.00 86.56 146 LYS A O 1
ATOM 1182 N N . SER A 1 147 ? -8.700 -8.700 -5.335 1.00 86.31 147 SER A N 1
ATOM 1183 C CA . SER A 1 147 ? -9.220 -8.239 -4.047 1.00 86.31 147 SER A CA 1
ATOM 1184 C C . SER A 1 147 ? -10.597 -8.825 -3.759 1.00 86.31 147 SER A C 1
ATOM 1186 O O . SER A 1 147 ? -11.356 -9.100 -4.686 1.00 86.31 147 SER A O 1
ATOM 1188 N N . GLU A 1 148 ? -10.922 -8.994 -2.476 1.00 85.75 148 GLU A N 1
ATOM 1189 C CA . GLU A 1 148 ? -12.290 -9.315 -2.032 1.00 85.75 148 GLU A CA 1
ATOM 1190 C C . GLU A 1 148 ? -13.259 -8.138 -2.184 1.00 85.75 148 GLU A C 1
ATOM 1192 O O . GLU A 1 148 ? -14.472 -8.307 -2.090 1.00 85.75 148 GLU A O 1
ATOM 1197 N N . TYR A 1 149 ? -12.719 -6.940 -2.392 1.00 84.94 149 TYR A N 1
ATOM 1198 C CA . TYR A 1 149 ? -13.458 -5.700 -2.576 1.00 84.94 149 TYR A CA 1
ATOM 1199 C C . TYR A 1 149 ? -13.163 -5.107 -3.949 1.00 84.94 149 TYR A C 1
ATOM 1201 O O . TYR A 1 149 ? -12.067 -5.269 -4.483 1.00 84.94 149 TYR A O 1
ATOM 1209 N N . THR A 1 150 ? -14.124 -4.378 -4.503 1.00 79.00 150 THR A N 1
ATOM 1210 C CA . THR A 1 150 ? -13.967 -3.580 -5.719 1.00 79.00 150 THR A CA 1
ATOM 1211 C C . THR A 1 150 ? -13.230 -2.270 -5.423 1.00 79.00 150 THR A C 1
ATOM 1213 O O . THR A 1 150 ? -13.083 -1.868 -4.267 1.00 79.00 150 THR A O 1
ATOM 1216 N N . ALA A 1 151 ? -12.782 -1.557 -6.463 1.00 76.44 151 ALA A N 1
ATOM 1217 C CA . ALA A 1 151 ? -12.133 -0.246 -6.306 1.00 76.44 151 ALA A CA 1
ATOM 1218 C C . ALA A 1 151 ? -13.048 0.799 -5.640 1.00 76.44 151 ALA A C 1
ATOM 1220 O O . ALA A 1 151 ? -12.566 1.716 -4.978 1.00 76.44 151 ALA A O 1
ATOM 1221 N N . ASP A 1 152 ? -14.365 0.613 -5.751 1.00 74.50 152 ASP A N 1
ATOM 1222 C CA . ASP A 1 152 ? -15.375 1.427 -5.076 1.00 74.50 152 ASP A CA 1
ATOM 1223 C C . ASP A 1 152 ? -15.628 0.985 -3.619 1.00 74.50 152 ASP A C 1
ATOM 1225 O O . ASP A 1 152 ? -16.506 1.523 -2.948 1.00 74.50 152 ASP A O 1
ATOM 1229 N N . GLY A 1 153 ? -14.878 0.017 -3.089 1.00 73.31 153 GLY A N 1
ATOM 1230 C CA . GLY A 1 153 ? -14.968 -0.412 -1.691 1.00 73.31 153 GLY A CA 1
ATOM 1231 C C . GLY A 1 153 ? -16.206 -1.248 -1.358 1.00 73.31 153 GLY A C 1
ATOM 1232 O O . GLY A 1 153 ? -16.603 -1.317 -0.198 1.00 73.31 153 GLY A O 1
ATOM 1233 N N . PHE A 1 154 ? -16.834 -1.876 -2.353 1.00 79.19 154 PHE A N 1
ATOM 1234 C CA . PHE A 1 154 ? -17.901 -2.855 -2.131 1.00 79.19 154 PHE A CA 1
ATOM 1235 C C . PHE A 1 154 ? -17.336 -4.266 -2.171 1.00 79.19 154 PHE A C 1
ATOM 1237 O O . PHE A 1 154 ? -16.412 -4.525 -2.935 1.00 79.19 154 PHE A O 1
ATOM 1244 N N . LYS A 1 155 ? -17.903 -5.186 -1.386 1.00 80.81 155 LYS A N 1
ATOM 1245 C CA . LYS A 1 155 ? -17.513 -6.598 -1.448 1.00 80.81 155 LYS A CA 1
ATOM 1246 C C . LYS A 1 155 ? -17.812 -7.149 -2.844 1.00 80.81 155 LYS A C 1
ATOM 1248 O O . LYS A 1 155 ? -18.928 -6.991 -3.340 1.00 80.81 155 LYS A O 1
ATOM 1253 N N . ASP A 1 156 ? -16.815 -7.758 -3.472 1.00 74.00 156 ASP A N 1
ATOM 1254 C CA . ASP A 1 156 ? -16.946 -8.372 -4.785 1.00 74.00 156 ASP A CA 1
ATOM 1255 C C . ASP A 1 156 ? -17.829 -9.628 -4.656 1.00 74.00 156 ASP A C 1
ATOM 1257 O O . ASP A 1 156 ? -17.519 -10.512 -3.850 1.00 74.00 156 ASP A O 1
ATOM 1261 N N . PRO A 1 157 ? -18.958 -9.726 -5.386 1.00 73.56 157 PRO A N 1
ATOM 1262 C CA . PRO A 1 157 ? -19.804 -10.916 -5.354 1.00 73.56 157 PRO A CA 1
ATOM 1263 C C . PRO A 1 157 ? -19.126 -12.142 -5.980 1.00 73.56 157 PRO A C 1
ATOM 1265 O O . PRO A 1 157 ? -19.569 -13.265 -5.740 1.00 73.56 157 PRO A O 1
ATOM 1268 N N . LEU A 1 158 ? -18.082 -11.941 -6.788 1.00 73.75 158 LEU A N 1
ATOM 1269 C CA . LEU A 1 158 ? -17.339 -13.002 -7.450 1.00 73.75 158 LEU A CA 1
ATOM 1270 C C . LEU A 1 158 ? -15.827 -12.718 -7.359 1.00 73.75 158 LEU A C 1
ATOM 1272 O O . LEU A 1 158 ? -15.200 -12.387 -8.370 1.00 73.75 158 LEU A O 1
ATOM 1276 N N . PRO A 1 159 ? -15.231 -12.840 -6.157 1.00 71.12 159 PRO A N 1
ATOM 1277 C CA . PRO A 1 159 ? -13.835 -12.491 -5.954 1.00 71.12 159 PRO A CA 1
ATOM 1278 C C . PRO A 1 159 ? -12.914 -13.364 -6.826 1.00 71.12 159 PRO A C 1
ATOM 1280 O O . PRO A 1 159 ? -13.232 -14.530 -7.096 1.00 71.12 159 PRO A O 1
ATOM 1283 N N . PRO A 1 160 ? -11.758 -12.835 -7.267 1.00 73.19 160 PRO A N 1
ATOM 1284 C CA . PRO A 1 160 ? -10.803 -13.594 -8.064 1.00 73.19 160 PRO A CA 1
ATOM 1285 C C . PRO A 1 160 ? -10.313 -14.850 -7.332 1.00 73.19 160 PRO A C 1
ATOM 1287 O O . PRO A 1 160 ? -10.142 -14.848 -6.116 1.00 73.19 160 PRO A O 1
ATOM 1290 N N . SER A 1 161 ? -10.017 -15.916 -8.075 1.00 70.25 161 SER A N 1
ATOM 1291 C CA . SER A 1 161 ? -9.383 -17.110 -7.512 1.00 70.25 161 SER A CA 1
ATOM 1292 C C . SER A 1 161 ? -7.911 -16.867 -7.148 1.00 70.25 161 SER A C 1
ATOM 1294 O O . SER A 1 161 ? -7.219 -16.078 -7.795 1.00 70.25 161 SER A O 1
ATOM 1296 N N . GLY A 1 162 ? -7.401 -17.627 -6.177 1.00 74.81 162 GLY A N 1
ATOM 1297 C CA . GLY A 1 162 ? -6.008 -17.560 -5.722 1.00 74.81 162 GLY A CA 1
ATOM 1298 C C . GLY A 1 162 ? -5.820 -16.608 -4.540 1.00 74.81 162 GLY A C 1
ATOM 1299 O O . GLY A 1 162 ? -6.771 -16.302 -3.825 1.00 74.81 162 GLY A O 1
ATOM 1300 N N . LYS A 1 163 ? -4.583 -16.149 -4.308 1.00 82.69 163 LYS A N 1
ATOM 1301 C CA . LYS A 1 163 ? -4.311 -15.166 -3.251 1.00 82.69 163 LYS A CA 1
ATOM 1302 C C . LYS A 1 163 ? -4.848 -13.793 -3.648 1.00 82.69 163 LYS A C 1
ATOM 1304 O O . LYS A 1 163 ? -4.412 -13.214 -4.647 1.00 82.69 163 LYS A O 1
ATOM 1309 N N . VAL A 1 164 ? -5.788 -13.297 -2.851 1.00 86.94 164 VAL A N 1
ATOM 1310 C CA . VAL A 1 164 ? -6.417 -11.980 -2.986 1.00 86.94 164 VAL A CA 1
ATOM 1311 C C . VAL A 1 164 ? -5.992 -11.073 -1.834 1.00 86.94 164 VAL A C 1
ATOM 1313 O O . VAL A 1 164 ? -5.671 -11.542 -0.742 1.00 86.94 164 VAL A O 1
ATOM 1316 N N . HIS A 1 165 ? -5.969 -9.769 -2.076 1.00 91.50 165 HIS A N 1
ATOM 1317 C CA . HIS A 1 165 ? -5.855 -8.765 -1.037 1.00 91.50 165 HIS A CA 1
ATOM 1318 C C . HIS A 1 165 ? -7.207 -8.626 -0.319 1.00 91.50 165 HIS A C 1
ATOM 1320 O O . HIS A 1 165 ? -8.236 -8.437 -0.970 1.00 91.50 165 HIS A O 1
ATOM 1326 N N . PRO A 1 166 ? -7.244 -8.650 1.020 1.00 91.06 166 PRO A N 1
ATOM 1327 C CA . PRO A 1 166 ? -8.507 -8.709 1.758 1.00 91.06 166 PRO A CA 1
ATOM 1328 C C . PRO A 1 166 ? -9.342 -7.416 1.741 1.00 91.06 166 PRO A C 1
ATOM 1330 O O . PRO A 1 166 ? -10.469 -7.431 2.212 1.00 91.06 166 PRO A O 1
ATOM 1333 N N . TYR A 1 167 ? -8.827 -6.292 1.222 1.00 92.06 167 TYR A N 1
ATOM 1334 C CA . TYR A 1 167 ? -9.398 -4.957 1.496 1.00 92.06 167 TYR A CA 1
ATOM 1335 C C . TYR A 1 167 ? -9.189 -3.918 0.387 1.00 92.06 167 TYR A C 1
ATOM 1337 O O . TYR A 1 167 ? -10.043 -3.057 0.186 1.00 92.06 167 TYR A O 1
ATOM 1345 N N . VAL A 1 168 ? -8.047 -3.946 -0.306 1.00 91.62 168 VAL A N 1
ATOM 1346 C CA . VAL A 1 168 ? -7.645 -2.914 -1.268 1.00 91.62 168 VAL A CA 1
ATOM 1347 C C . VAL A 1 168 ? -7.650 -3.505 -2.670 1.00 91.62 168 VAL A C 1
ATOM 1349 O O . VAL A 1 168 ? -6.969 -4.490 -2.929 1.00 91.62 168 VAL A O 1
ATOM 1352 N N . ALA A 1 169 ? -8.393 -2.875 -3.579 1.00 88.19 169 ALA A N 1
ATOM 1353 C CA . ALA A 1 169 ? -8.504 -3.301 -4.977 1.00 88.19 169 ALA A CA 1
ATOM 1354 C C . ALA A 1 169 ? -7.685 -2.443 -5.948 1.00 88.19 169 ALA A C 1
ATOM 1356 O O . ALA A 1 169 ? -7.354 -2.886 -7.046 1.00 88.19 169 ALA A O 1
ATOM 1357 N N . LEU A 1 170 ? -7.407 -1.196 -5.568 1.00 89.38 170 LEU A N 1
ATOM 1358 C CA . LEU A 1 170 ? -6.718 -0.218 -6.395 1.00 89.38 170 LEU A CA 1
ATOM 1359 C C . LEU A 1 170 ? -5.800 0.630 -5.524 1.00 89.38 170 LEU A C 1
ATOM 1361 O O . LEU A 1 170 ? -6.229 1.217 -4.530 1.00 89.38 170 LEU A O 1
ATOM 1365 N N . ILE A 1 171 ? -4.553 0.742 -5.959 1.00 92.75 171 ILE A N 1
ATOM 1366 C CA . ILE A 1 171 ? -3.577 1.678 -5.422 1.00 92.75 171 ILE A CA 1
ATOM 1367 C C . ILE A 1 171 ? -3.267 2.679 -6.529 1.00 92.75 171 ILE A C 1
ATOM 1369 O O . ILE A 1 171 ? -2.692 2.319 -7.552 1.00 92.75 171 ILE A O 1
ATOM 1373 N N . ARG A 1 172 ? -3.652 3.937 -6.315 1.00 90.62 172 ARG A N 1
ATOM 1374 C CA . ARG A 1 172 ? -3.364 5.048 -7.224 1.00 90.62 172 ARG A CA 1
ATOM 1375 C C . ARG A 1 172 ? -2.233 5.901 -6.665 1.00 90.62 172 ARG A C 1
ATOM 1377 O O . ARG A 1 172 ? -2.357 6.422 -5.554 1.00 90.62 172 ARG A O 1
ATOM 1384 N N . ILE A 1 173 ? -1.158 6.068 -7.432 1.00 90.25 173 ILE A N 1
ATOM 1385 C CA . ILE A 1 173 ? 0.034 6.820 -7.018 1.00 90.25 173 ILE A CA 1
ATOM 1386 C C . ILE A 1 173 ? 0.348 7.890 -8.057 1.00 90.25 173 ILE A C 1
ATOM 1388 O O . ILE A 1 173 ? 0.738 7.583 -9.180 1.00 90.25 173 ILE A O 1
ATOM 1392 N N . SER A 1 174 ? 0.211 9.151 -7.649 1.00 88.56 174 SER A N 1
ATOM 1393 C CA . SER A 1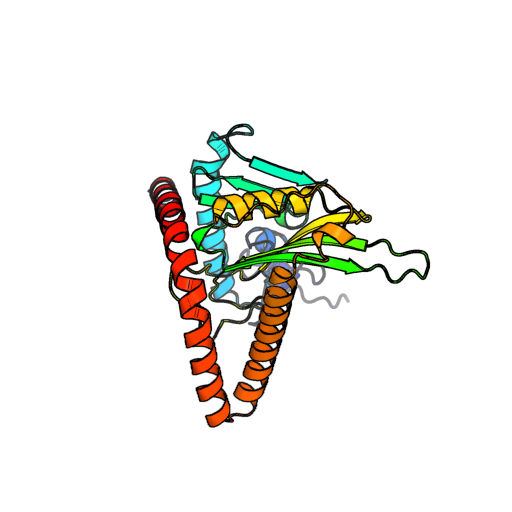 174 ? 0.592 10.324 -8.440 1.00 88.56 174 SER A CA 1
ATOM 1394 C C . SER A 1 174 ? 2.085 10.545 -8.328 1.00 88.56 174 SER A C 1
ATOM 1396 O O . SER A 1 174 ? 2.557 10.864 -7.244 1.00 88.56 174 SER A O 1
ATOM 1398 N N . PHE A 1 175 ? 2.834 10.427 -9.412 1.00 83.50 175 PHE A N 1
ATOM 1399 C CA . PHE A 1 175 ? 4.269 10.692 -9.382 1.00 83.50 175 PHE A CA 1
ATOM 1400 C C . PHE A 1 175 ? 4.578 12.135 -9.757 1.00 83.50 175 PHE A C 1
ATOM 1402 O O . PHE A 1 175 ? 5.445 12.758 -9.144 1.00 83.50 175 PHE A O 1
ATOM 1409 N N . GLU A 1 176 ? 3.852 12.688 -10.722 1.00 80.94 176 GLU A N 1
ATOM 1410 C CA . GLU A 1 176 ? 4.113 14.018 -11.240 1.00 80.94 176 GLU A CA 1
ATOM 1411 C C . GLU A 1 176 ? 2.849 14.890 -11.303 1.00 80.94 176 GLU A C 1
ATOM 1413 O O . GLU A 1 176 ? 1.726 14.397 -11.438 1.00 80.94 176 GLU A O 1
ATOM 1418 N N . LYS A 1 177 ? 3.038 16.211 -11.189 1.00 79.69 177 LYS A N 1
ATOM 1419 C CA . LYS A 1 177 ? 1.982 17.230 -11.286 1.00 79.69 177 LYS A CA 1
ATOM 1420 C C . LYS A 1 177 ? 2.401 18.341 -12.233 1.00 79.69 177 LYS A C 1
ATOM 1422 O O . LYS A 1 177 ? 3.579 18.687 -12.271 1.00 79.69 177 LYS A O 1
ATOM 1427 N N . ASP A 1 178 ? 1.427 18.895 -12.948 1.00 72.94 178 ASP A N 1
ATOM 1428 C CA . ASP A 1 178 ? 1.604 20.028 -13.868 1.00 72.94 178 ASP A CA 1
ATOM 1429 C C . ASP A 1 178 ? 2.740 19.831 -14.897 1.00 72.94 178 ASP A C 1
ATOM 1431 O O . ASP A 1 178 ? 3.438 20.783 -15.254 1.00 72.94 178 ASP A O 1
ATOM 1435 N N . THR A 1 179 ? 2.937 18.595 -15.370 1.00 69.88 179 THR A N 1
ATOM 1436 C CA . THR A 1 179 ? 4.039 18.216 -16.268 1.00 69.88 179 THR A CA 1
ATOM 1437 C C . THR A 1 179 ? 3.576 17.354 -17.439 1.00 69.88 179 THR A C 1
ATOM 1439 O O . THR A 1 179 ? 2.569 16.653 -17.351 1.00 69.88 179 THR A O 1
ATOM 1442 N N . ASP A 1 180 ? 4.362 17.385 -18.514 1.00 62.75 180 ASP A N 1
ATOM 1443 C CA . ASP A 1 180 ? 4.232 16.515 -19.683 1.00 62.75 180 ASP A CA 1
ATOM 1444 C C . ASP A 1 180 ? 5.261 15.369 -19.686 1.00 62.75 180 ASP A C 1
ATOM 1446 O O . ASP A 1 180 ? 5.445 14.722 -20.718 1.00 62.75 180 ASP A O 1
ATOM 1450 N N . ASP A 1 181 ? 5.888 15.097 -18.535 1.00 65.38 181 ASP A N 1
ATOM 1451 C CA . ASP A 1 181 ? 6.838 14.003 -18.323 1.00 65.38 181 ASP A CA 1
ATOM 1452 C C . ASP A 1 181 ? 6.316 12.988 -17.297 1.00 65.38 181 ASP A C 1
ATOM 1454 O O . ASP A 1 181 ? 5.773 13.358 -16.259 1.00 65.38 181 ASP A O 1
ATOM 1458 N N . ALA A 1 182 ? 6.540 11.700 -17.561 1.00 72.44 182 ALA A N 1
ATOM 1459 C CA . ALA A 1 182 ? 6.128 10.594 -16.694 1.00 72.44 182 ALA A CA 1
ATOM 1460 C C . ALA A 1 182 ? 7.334 9.769 -16.215 1.00 72.44 182 ALA A C 1
ATOM 1462 O O . ALA A 1 182 ? 7.246 8.553 -16.119 1.00 72.44 182 ALA A O 1
ATOM 1463 N N . LEU A 1 183 ? 8.500 10.386 -15.992 1.00 80.06 183 LEU A N 1
ATOM 1464 C CA . LEU A 1 183 ? 9.764 9.658 -15.786 1.00 80.06 183 LEU A CA 1
ATOM 1465 C C . LEU A 1 183 ? 9.753 8.722 -14.565 1.00 80.06 183 LEU A C 1
ATOM 1467 O O . LEU A 1 183 ? 10.337 7.638 -14.609 1.00 80.06 183 LEU A O 1
ATOM 1471 N N . ALA A 1 184 ? 9.144 9.125 -13.446 1.00 85.19 184 ALA A N 1
ATOM 1472 C CA . ALA A 1 184 ? 9.109 8.289 -12.250 1.00 85.19 184 ALA A CA 1
ATOM 1473 C C . ALA A 1 184 ? 8.016 7.219 -12.353 1.00 85.19 184 ALA A C 1
ATOM 1475 O O . ALA A 1 184 ? 8.284 6.066 -12.016 1.00 85.19 184 ALA A O 1
ATOM 1476 N N . ALA A 1 185 ? 6.846 7.562 -12.899 1.00 84.38 185 ALA A N 1
ATOM 1477 C CA . ALA A 1 185 ? 5.832 6.566 -13.246 1.00 84.38 185 ALA A CA 1
ATOM 1478 C C . ALA A 1 185 ? 6.384 5.535 -14.259 1.00 84.38 185 ALA A C 1
ATOM 1480 O O . ALA A 1 185 ? 6.160 4.336 -14.106 1.00 84.38 185 ALA A O 1
ATOM 1481 N N . GLY A 1 186 ? 7.151 6.008 -15.246 1.00 83.00 186 GLY A N 1
ATOM 1482 C CA . GLY A 1 186 ? 7.993 5.296 -16.214 1.00 83.00 186 GLY A CA 1
ATOM 1483 C C . GLY A 1 186 ? 8.756 4.152 -15.583 1.00 83.00 186 GLY A C 1
ATOM 1484 O O . GLY A 1 186 ? 8.391 2.987 -15.709 1.00 83.00 186 GLY A O 1
ATOM 1485 N N . ARG A 1 187 ? 9.753 4.532 -14.781 1.00 87.88 187 ARG A N 1
ATOM 1486 C CA . ARG A 1 187 ? 10.621 3.595 -14.063 1.00 87.88 187 ARG A CA 1
ATOM 1487 C C . ARG A 1 187 ? 9.848 2.616 -13.177 1.00 87.88 187 ARG A C 1
ATOM 1489 O O . ARG A 1 187 ? 10.261 1.470 -13.046 1.00 87.88 187 ARG A O 1
ATOM 1496 N N . ALA A 1 188 ? 8.750 3.049 -12.554 1.00 89.94 188 ALA A N 1
ATOM 1497 C CA . ALA A 1 188 ? 7.926 2.163 -11.733 1.00 89.94 188 ALA A CA 1
ATOM 1498 C C . ALA A 1 188 ? 7.195 1.099 -12.565 1.00 89.94 188 ALA A C 1
ATOM 1500 O O . ALA A 1 188 ? 7.170 -0.066 -12.169 1.00 89.94 188 ALA A O 1
ATOM 1501 N N . LYS A 1 189 ? 6.628 1.482 -13.716 1.00 86.88 189 LYS A N 1
ATOM 1502 C CA . LYS A 1 189 ? 6.006 0.541 -14.656 1.00 86.88 189 LYS A CA 1
ATOM 1503 C C . LYS A 1 189 ? 7.046 -0.409 -15.244 1.00 86.88 189 LYS A C 1
ATOM 1505 O O . LYS A 1 189 ? 6.769 -1.598 -15.324 1.00 86.88 189 LYS A O 1
ATOM 1510 N N . ASP A 1 190 ? 8.228 0.086 -15.599 1.00 85.50 190 ASP A N 1
ATOM 1511 C CA . ASP A 1 190 ? 9.306 -0.742 -16.149 1.00 85.50 190 ASP A CA 1
ATOM 1512 C C . ASP A 1 190 ? 9.784 -1.796 -15.153 1.00 85.50 190 ASP A C 1
ATOM 1514 O O . ASP A 1 190 ? 9.919 -2.958 -15.523 1.00 85.50 190 ASP A O 1
ATOM 1518 N N . HIS A 1 191 ? 9.950 -1.425 -13.878 1.00 89.25 191 HIS A N 1
ATOM 1519 C CA . HIS A 1 191 ? 10.285 -2.390 -12.827 1.00 89.25 191 HIS A CA 1
ATOM 1520 C C . HIS A 1 191 ? 9.188 -3.448 -12.675 1.00 89.25 191 HIS A C 1
ATOM 1522 O O . HIS A 1 191 ? 9.477 -4.636 -12.610 1.00 89.25 191 HIS A O 1
ATOM 1528 N N . LEU A 1 192 ? 7.910 -3.052 -12.685 1.00 87.38 192 LEU A N 1
ATOM 1529 C CA . LEU A 1 192 ? 6.802 -4.014 -12.682 1.00 87.38 192 LEU A CA 1
ATOM 1530 C C . LEU A 1 192 ? 6.820 -4.909 -13.930 1.00 87.38 192 LEU A C 1
ATOM 1532 O O . LEU A 1 192 ? 6.656 -6.119 -13.811 1.00 87.38 192 LEU A O 1
ATOM 1536 N N . ASN A 1 193 ? 7.050 -4.351 -15.117 1.00 83.88 193 ASN A N 1
ATOM 1537 C CA . ASN A 1 193 ? 7.177 -5.124 -16.348 1.00 83.88 193 ASN A CA 1
ATOM 1538 C C . ASN A 1 193 ? 8.300 -6.164 -16.232 1.00 83.88 193 ASN A C 1
ATOM 1540 O O . ASN A 1 193 ? 8.058 -7.332 -16.527 1.00 83.88 193 ASN A O 1
ATOM 1544 N N . GLU A 1 194 ? 9.470 -5.780 -15.716 1.00 83.12 194 GLU A N 1
ATOM 1545 C CA . GLU A 1 194 ? 10.589 -6.690 -15.451 1.00 83.12 194 GLU A CA 1
ATOM 1546 C C . GLU A 1 194 ? 10.198 -7.812 -14.475 1.00 83.12 194 GLU A C 1
ATOM 1548 O O . GLU A 1 194 ? 10.412 -8.988 -14.776 1.00 83.12 194 GLU A O 1
ATOM 1553 N N . LEU A 1 195 ? 9.552 -7.474 -13.350 1.00 83.94 195 LEU A N 1
ATOM 1554 C CA . LEU A 1 195 ? 9.074 -8.453 -12.362 1.00 83.94 195 LEU A CA 1
ATOM 1555 C C . LEU A 1 195 ? 8.120 -9.489 -12.981 1.00 83.94 195 LEU A C 1
ATOM 1557 O O . LEU A 1 195 ? 8.146 -10.660 -12.602 1.00 83.94 195 LEU A O 1
ATOM 1561 N N . PHE A 1 196 ? 7.289 -9.073 -13.939 1.00 77.94 196 PHE A N 1
ATOM 1562 C CA . PHE A 1 196 ? 6.309 -9.934 -14.606 1.00 77.94 196 PHE A CA 1
ATOM 1563 C C . PHE A 1 196 ? 6.776 -10.474 -15.966 1.00 77.94 196 PHE A C 1
ATOM 1565 O O . PHE A 1 196 ? 5.954 -11.010 -16.710 1.00 77.94 196 PHE A O 1
ATOM 1572 N N . GLY A 1 197 ? 8.062 -10.327 -16.314 1.00 71.06 197 GLY A N 1
ATOM 1573 C CA . GLY A 1 197 ? 8.615 -10.803 -17.587 1.00 71.06 197 GLY A CA 1
ATOM 1574 C C . GLY A 1 197 ? 7.972 -10.166 -18.826 1.00 71.06 197 GLY A C 1
ATOM 1575 O O . GLY A 1 197 ? 8.021 -10.737 -19.915 1.00 71.06 197 GLY A O 1
ATOM 1576 N N . ARG A 1 198 ? 7.336 -9.001 -18.668 1.00 71.75 198 ARG A N 1
ATOM 1577 C CA . ARG A 1 198 ? 6.770 -8.211 -19.763 1.00 71.75 198 ARG A CA 1
ATOM 1578 C C . ARG A 1 198 ? 7.908 -7.421 -20.421 1.00 71.75 198 ARG A C 1
ATOM 1580 O O . ARG A 1 198 ? 8.806 -6.961 -19.714 1.00 71.75 198 ARG A O 1
ATOM 1587 N N . PRO A 1 199 ? 7.909 -7.259 -21.755 1.00 57.56 199 PRO A N 1
ATOM 1588 C CA . PRO A 1 199 ? 8.940 -6.477 -22.429 1.00 57.56 199 PRO A CA 1
ATOM 1589 C C . PRO A 1 199 ? 9.011 -5.066 -21.833 1.00 57.56 199 PRO A C 1
ATOM 1591 O O . PRO A 1 199 ? 7.978 -4.432 -21.611 1.00 57.56 199 PRO A O 1
ATOM 1594 N N . SER A 1 200 ? 10.227 -4.587 -21.559 1.00 53.06 200 SER A N 1
ATOM 1595 C CA . SER A 1 200 ? 10.433 -3.213 -21.111 1.00 53.06 200 SER A CA 1
ATOM 1596 C C . SER A 1 200 ? 10.131 -2.258 -22.263 1.00 53.06 200 SER A C 1
ATOM 1598 O O . SER A 1 200 ? 10.661 -2.378 -23.371 1.00 53.06 200 SER A O 1
ATOM 1600 N N . GLU A 1 201 ? 9.252 -1.297 -22.014 1.00 53.16 201 GLU A N 1
ATOM 1601 C CA . GLU A 1 201 ? 8.968 -0.230 -22.960 1.00 53.16 201 GLU A CA 1
ATOM 1602 C C . GLU A 1 201 ? 10.074 0.805 -22.756 1.00 53.16 201 GLU A C 1
ATOM 1604 O O . GLU A 1 201 ? 10.046 1.562 -21.796 1.00 53.16 201 GLU A O 1
ATOM 1609 N N . THR A 1 202 ? 11.119 0.799 -23.590 1.00 43.81 202 THR A N 1
ATOM 1610 C CA . THR A 1 202 ? 12.250 1.729 -23.422 1.00 43.81 202 THR A CA 1
ATOM 1611 C C . THR A 1 202 ? 11.743 3.176 -23.451 1.00 43.81 202 THR A C 1
ATOM 1613 O O . THR A 1 202 ? 11.455 3.727 -24.513 1.00 43.81 202 THR A O 1
ATOM 1616 N N . PHE A 1 203 ? 11.625 3.797 -22.277 1.00 42.62 203 PHE A N 1
ATOM 1617 C CA . PHE A 1 203 ? 11.015 5.111 -22.112 1.00 42.62 203 PHE A CA 1
ATOM 1618 C C . PHE A 1 203 ? 12.065 6.215 -22.282 1.00 42.62 203 PHE A C 1
ATOM 1620 O O . PHE A 1 203 ? 12.627 6.738 -21.321 1.00 42.62 203 PHE A O 1
ATOM 1627 N N . GLY A 1 204 ? 12.374 6.530 -23.540 1.00 39.72 204 GLY A N 1
ATOM 1628 C CA . GLY A 1 204 ? 13.368 7.534 -23.933 1.00 39.72 204 GLY A CA 1
ATOM 1629 C C . GLY A 1 204 ? 12.799 8.843 -24.496 1.00 39.72 204 GLY A C 1
ATOM 1630 O O . GLY A 1 204 ? 13.544 9.559 -25.161 1.00 39.72 204 GLY A O 1
ATOM 1631 N N . GLY A 1 205 ? 11.517 9.169 -24.284 1.00 43.22 205 GLY A N 1
ATOM 1632 C CA . GLY A 1 205 ? 10.886 10.326 -24.934 1.00 43.22 205 GLY A CA 1
ATOM 1633 C C . GLY A 1 205 ? 9.571 10.803 -24.306 1.00 43.22 205 GLY A C 1
ATOM 1634 O O . GLY A 1 205 ? 9.045 10.193 -23.379 1.00 43.22 205 GLY A O 1
ATOM 1635 N N . SER A 1 206 ? 9.076 11.947 -24.795 1.00 47.56 206 SER A N 1
ATOM 1636 C CA . SER A 1 206 ? 7.892 12.681 -24.299 1.00 47.56 206 SER A CA 1
ATOM 1637 C C . SER A 1 206 ? 6.634 11.807 -24.113 1.00 47.56 206 SER A C 1
ATOM 1639 O O . SER A 1 206 ? 6.456 10.830 -24.840 1.00 47.56 206 SER A O 1
ATOM 1641 N N . ILE A 1 207 ? 5.693 12.203 -23.231 1.00 50.88 207 ILE A N 1
ATOM 1642 C CA . ILE A 1 207 ? 4.436 11.468 -22.916 1.00 50.88 207 ILE A CA 1
ATOM 1643 C C . ILE A 1 207 ? 3.633 10.988 -24.146 1.00 50.88 207 ILE A C 1
ATOM 1645 O O . ILE A 1 207 ? 2.837 10.057 -24.045 1.00 50.88 207 ILE A O 1
ATOM 1649 N N . LYS A 1 208 ? 3.809 11.576 -25.336 1.00 43.03 208 LYS A N 1
ATOM 1650 C CA . LYS A 1 208 ? 3.145 11.077 -26.552 1.00 43.03 208 LYS A CA 1
ATOM 1651 C C . LYS A 1 208 ? 3.657 9.704 -26.997 1.00 43.03 208 LYS A C 1
ATOM 1653 O O . LYS A 1 208 ? 2.861 8.913 -27.490 1.00 43.03 208 LYS A O 1
ATOM 1658 N N . GLU A 1 209 ? 4.939 9.404 -26.837 1.00 43.00 209 GLU A N 1
ATOM 1659 C CA . GLU A 1 209 ? 5.544 8.140 -27.293 1.00 43.00 209 GLU A CA 1
ATOM 1660 C C . GLU A 1 209 ? 5.259 7.001 -26.304 1.00 43.00 209 GLU A C 1
ATOM 1662 O O . GLU A 1 209 ? 4.906 5.902 -26.712 1.00 43.00 209 GLU A O 1
ATOM 1667 N N . ALA A 1 210 ? 5.235 7.338 -25.017 1.00 45.28 210 ALA A N 1
ATOM 1668 C CA . ALA A 1 210 ? 4.817 6.523 -23.875 1.00 45.28 210 ALA A CA 1
ATOM 1669 C C . ALA A 1 210 ? 3.398 5.93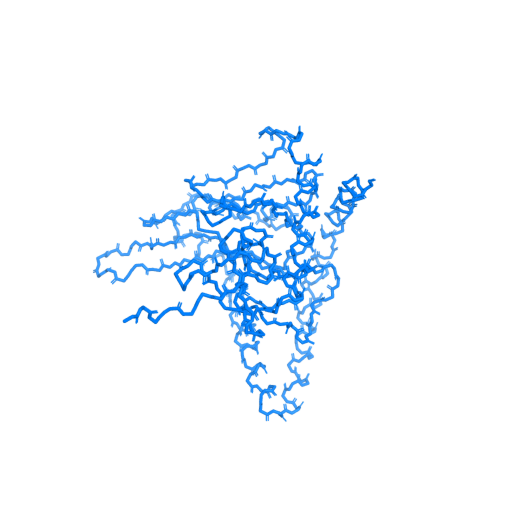0 -23.918 1.00 45.28 210 ALA A C 1
ATOM 1671 O O . ALA A 1 210 ? 3.094 4.978 -23.209 1.00 45.28 210 ALA A O 1
ATOM 1672 N N . PHE A 1 211 ? 2.494 6.585 -24.650 1.00 40.50 211 PHE A N 1
ATOM 1673 C CA . PHE A 1 211 ? 1.051 6.322 -24.603 1.00 40.50 211 PHE A CA 1
ATOM 1674 C C . PHE A 1 211 ? 0.426 6.113 -25.984 1.00 40.50 211 PHE A C 1
ATOM 1676 O O . PHE A 1 211 ? -0.746 5.743 -26.076 1.00 40.50 211 PHE A O 1
ATOM 1683 N N . THR A 1 212 ? 1.146 6.395 -27.078 1.00 43.97 212 THR A N 1
ATOM 1684 C CA . THR A 1 212 ? 0.625 6.093 -28.424 1.00 43.97 212 THR A CA 1
ATOM 1685 C C . THR A 1 212 ? 0.696 4.614 -28.757 1.00 43.97 212 THR A C 1
ATOM 1687 O O . THR A 1 212 ? -0.070 4.195 -29.638 1.00 43.97 212 THR A O 1
ATOM 1690 N N . GLY A 1 213 ? 1.528 3.883 -28.009 1.00 38.81 213 GLY A N 1
ATOM 1691 C CA . GLY A 1 213 ? 1.696 2.445 -28.022 1.00 38.81 213 GLY A CA 1
ATOM 1692 C C . GLY A 1 213 ? 2.126 1.884 -29.365 1.00 38.81 213 GLY A C 1
ATOM 1693 O O . GLY A 1 213 ? 1.786 2.388 -30.441 1.00 38.81 213 GLY A O 1
ATOM 1694 N N . THR A 1 214 ? 2.845 0.770 -29.333 1.00 46.03 214 THR A N 1
ATOM 1695 C CA . THR A 1 214 ? 2.885 -0.083 -30.526 1.00 46.03 214 THR A CA 1
ATOM 1696 C C . THR A 1 214 ? 1.472 -0.633 -30.797 1.00 46.03 214 THR A C 1
ATOM 1698 O O . THR A 1 214 ? 0.595 -0.596 -29.932 1.00 46.03 214 THR A O 1
ATOM 1701 N N . GLY A 1 215 ? 1.184 -1.114 -32.015 1.00 35.53 215 GLY A N 1
ATOM 1702 C CA . GLY A 1 215 ? -0.171 -1.545 -32.417 1.00 35.53 215 GLY A CA 1
ATOM 1703 C C . GLY A 1 215 ? -0.841 -2.575 -31.486 1.00 35.53 215 GLY A C 1
ATOM 1704 O O . GLY A 1 215 ? -2.064 -2.699 -31.499 1.00 35.53 215 GLY A O 1
ATOM 1705 N N . GLN A 1 216 ? -0.050 -3.253 -30.654 1.00 39.28 216 GLN A N 1
ATOM 1706 C CA . GLN A 1 216 ? -0.462 -4.236 -29.657 1.00 39.28 216 GLN A CA 1
ATOM 1707 C C . GLN A 1 216 ? -1.065 -3.586 -28.396 1.00 39.28 216 GLN A C 1
ATOM 1709 O O . GLN A 1 216 ? -2.141 -3.986 -27.965 1.00 39.28 216 GLN A O 1
ATOM 1714 N N . GLU A 1 217 ? -0.497 -2.482 -27.900 1.00 41.12 217 GLU A N 1
ATOM 1715 C CA . GLU A 1 217 ? -1.061 -1.712 -26.778 1.00 41.12 217 GLU A CA 1
ATOM 1716 C C . GLU A 1 217 ? -2.416 -1.086 -27.124 1.00 41.12 217 GLU A C 1
ATOM 1718 O O . GLU A 1 217 ? -3.299 -0.995 -26.278 1.00 41.12 217 GLU A O 1
ATOM 1723 N N . ARG A 1 218 ? -2.649 -0.703 -28.388 1.00 41.41 218 ARG A N 1
ATOM 1724 C CA . ARG A 1 218 ? -3.991 -0.271 -28.826 1.00 41.41 218 ARG A CA 1
ATOM 1725 C C . ARG A 1 218 ? -5.003 -1.408 -28.789 1.00 41.41 218 ARG A C 1
ATOM 1727 O O . ARG A 1 218 ? -6.182 -1.135 -28.578 1.00 41.41 218 ARG A O 1
ATOM 1734 N N . ALA A 1 219 ? -4.575 -2.648 -29.015 1.00 40.66 219 ALA A N 1
ATOM 1735 C CA . ALA A 1 219 ? -5.441 -3.813 -28.899 1.00 40.66 219 ALA A CA 1
ATOM 1736 C C . ALA A 1 219 ? -5.736 -4.121 -27.424 1.00 40.66 219 ALA A C 1
ATOM 1738 O O . ALA A 1 219 ? -6.900 -4.321 -27.083 1.00 40.66 219 ALA A O 1
ATOM 1739 N N . ASP A 1 220 ? -4.733 -4.024 -26.549 1.00 41.09 220 ASP A N 1
ATOM 1740 C CA . ASP A 1 220 ? -4.875 -4.291 -25.114 1.00 41.09 220 ASP A CA 1
ATOM 1741 C C . ASP A 1 220 ? -5.643 -3.186 -24.382 1.00 41.09 220 ASP A C 1
ATOM 1743 O O . ASP A 1 220 ? -6.547 -3.482 -23.608 1.00 41.09 220 ASP A O 1
ATOM 1747 N N . MET A 1 221 ? -5.412 -1.908 -24.693 1.00 39.00 221 MET A N 1
ATOM 1748 C CA . MET A 1 221 ? -6.169 -0.789 -24.115 1.00 39.00 221 MET A CA 1
ATOM 1749 C C . MET A 1 221 ? -7.627 -0.787 -24.597 1.00 39.00 221 MET A C 1
ATOM 1751 O O . MET A 1 221 ? -8.542 -0.418 -23.858 1.00 39.00 221 MET A O 1
ATOM 1755 N N . LYS A 1 222 ? -7.873 -1.237 -25.836 1.00 40.19 222 LYS A N 1
ATOM 1756 C CA . LYS A 1 222 ? -9.227 -1.442 -26.363 1.00 40.19 222 LYS A CA 1
ATOM 1757 C C . LYS A 1 222 ? -9.885 -2.658 -25.710 1.00 40.19 222 LYS A C 1
ATOM 1759 O O . LYS A 1 222 ? -11.041 -2.554 -25.318 1.00 40.19 222 LYS A O 1
ATOM 1764 N N . ALA A 1 223 ? -9.143 -3.739 -25.479 1.00 41.41 223 ALA A N 1
ATOM 1765 C CA . ALA A 1 223 ? -9.613 -4.904 -24.734 1.00 41.41 223 ALA A CA 1
ATOM 1766 C C . ALA A 1 223 ? -9.903 -4.574 -23.257 1.00 41.41 223 ALA A C 1
ATOM 1768 O O . ALA A 1 223 ? -10.920 -5.011 -22.722 1.00 41.41 223 ALA A O 1
ATOM 1769 N N . GLN A 1 224 ? -9.083 -3.749 -22.604 1.00 36.38 224 GLN A N 1
ATOM 1770 C CA . GLN A 1 224 ? -9.282 -3.275 -21.232 1.00 36.38 224 GLN A CA 1
ATOM 1771 C C . GLN A 1 224 ? -10.475 -2.315 -21.136 1.00 36.38 224 GLN A C 1
ATOM 1773 O O . GLN A 1 224 ? -11.324 -2.478 -20.261 1.00 36.38 224 GLN A O 1
ATOM 1778 N N . ALA A 1 225 ? -10.613 -1.361 -22.063 1.00 38.31 225 ALA A N 1
ATOM 1779 C CA . ALA A 1 225 ? -11.773 -0.470 -22.118 1.00 38.31 225 ALA A CA 1
ATOM 1780 C C . ALA A 1 225 ? -13.078 -1.233 -22.408 1.00 38.31 225 ALA A C 1
ATOM 1782 O O . ALA A 1 225 ? -14.127 -0.905 -21.849 1.00 38.31 225 ALA A O 1
ATOM 1783 N N . GLU A 1 226 ? -13.024 -2.265 -23.253 1.00 37.19 226 GLU A N 1
ATOM 1784 C CA . GLU A 1 226 ? -14.143 -3.177 -23.498 1.00 37.19 226 GLU A CA 1
ATOM 1785 C C . GLU A 1 226 ? -14.445 -4.052 -22.277 1.00 37.19 226 GLU A C 1
ATOM 1787 O O . GLU A 1 226 ? -15.614 -4.237 -21.955 1.00 37.19 226 GLU A O 1
ATOM 1792 N N . THR A 1 227 ? -13.432 -4.492 -21.528 1.00 36.50 227 THR A N 1
ATOM 1793 C CA . THR A 1 227 ? -13.597 -5.264 -20.285 1.00 36.50 227 THR A CA 1
ATOM 1794 C C . THR A 1 227 ? -14.228 -4.422 -19.176 1.00 36.50 227 THR A C 1
ATOM 1796 O O . THR A 1 227 ? -15.160 -4.875 -18.516 1.00 36.50 227 THR A O 1
ATOM 1799 N N . VAL A 1 228 ? -13.804 -3.167 -19.000 1.00 34.50 228 VAL A N 1
ATOM 1800 C CA . VAL A 1 228 ? -14.404 -2.231 -18.032 1.00 34.50 228 VAL A CA 1
ATOM 1801 C C . VAL A 1 228 ? -15.841 -1.877 -18.424 1.00 34.50 228 VAL A C 1
ATOM 1803 O O . VAL A 1 228 ? -16.729 -1.865 -17.571 1.00 34.50 228 VAL A O 1
ATOM 1806 N N . LYS A 1 229 ? -16.114 -1.651 -19.718 1.00 43.62 229 LYS A N 1
ATOM 1807 C CA . LYS A 1 229 ? -17.488 -1.463 -20.214 1.00 43.62 229 LYS A CA 1
ATOM 1808 C C . LYS A 1 229 ? -18.344 -2.716 -20.034 1.00 43.62 229 LYS A C 1
ATOM 1810 O O . LYS A 1 229 ? -19.512 -2.585 -19.682 1.00 43.62 229 LYS A O 1
ATOM 1815 N N . ALA A 1 230 ? -17.779 -3.905 -20.232 1.00 42.50 230 ALA A N 1
ATOM 1816 C CA . ALA A 1 230 ? -18.466 -5.172 -20.012 1.00 42.50 230 ALA A CA 1
ATOM 1817 C C . ALA A 1 230 ? -18.777 -5.390 -18.525 1.00 42.50 230 ALA A C 1
ATOM 1819 O O . ALA A 1 230 ? -19.900 -5.752 -18.202 1.00 42.50 230 ALA A O 1
ATOM 1820 N N . LEU A 1 231 ? -17.850 -5.082 -17.614 1.00 35.91 231 LEU A N 1
ATOM 1821 C CA . LEU A 1 231 ? -18.075 -5.106 -16.162 1.00 35.91 231 LEU A CA 1
ATOM 1822 C C . LEU A 1 231 ? -19.147 -4.098 -15.717 1.00 35.91 231 LEU A C 1
ATOM 1824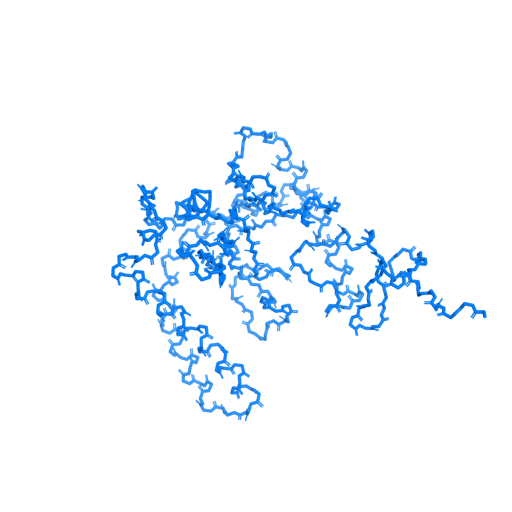 O O . LEU A 1 231 ? -20.031 -4.448 -14.936 1.00 35.91 231 LEU A O 1
ATOM 1828 N N . GLY A 1 232 ? -19.131 -2.875 -16.255 1.00 35.59 232 GLY A N 1
ATOM 1829 C CA . GLY A 1 232 ? -20.174 -1.875 -15.995 1.00 35.59 232 GLY A CA 1
ATOM 1830 C C . GLY A 1 232 ? -21.543 -2.264 -16.570 1.00 35.59 232 GLY A C 1
ATOM 1831 O O . GLY A 1 232 ? -22.577 -2.032 -15.941 1.00 35.59 232 GLY A O 1
ATOM 1832 N N . GLY A 1 233 ? -21.560 -2.906 -17.741 1.00 41.38 233 GLY A N 1
ATOM 1833 C CA . GLY A 1 233 ? -22.757 -3.494 -18.344 1.00 41.38 233 GLY A CA 1
ATOM 1834 C C . GLY A 1 233 ? -23.299 -4.675 -17.538 1.00 41.38 233 GLY A C 1
ATOM 1835 O O . GLY A 1 233 ? -24.504 -4.744 -17.311 1.00 41.38 233 GLY A O 1
ATOM 1836 N N . LEU A 1 234 ? -22.411 -5.532 -17.025 1.00 40.09 234 LEU A N 1
ATOM 1837 C CA . LEU A 1 234 ? -22.738 -6.672 -16.171 1.00 40.09 234 LEU A CA 1
ATOM 1838 C C . LEU A 1 234 ? -23.352 -6.221 -14.846 1.00 40.09 234 LEU A C 1
ATOM 1840 O O . LEU A 1 234 ? -24.407 -6.721 -14.467 1.00 40.09 234 LEU A O 1
ATOM 1844 N N . ALA A 1 235 ? -22.767 -5.225 -14.176 1.00 35.62 235 ALA A N 1
ATOM 1845 C CA . ALA A 1 235 ? -23.345 -4.646 -12.962 1.00 35.62 235 ALA A CA 1
ATOM 1846 C C . ALA A 1 235 ? -24.773 -4.115 -13.202 1.00 35.62 235 ALA A C 1
ATOM 1848 O O . ALA A 1 235 ? -25.663 -4.296 -12.370 1.00 35.62 235 ALA A O 1
ATOM 1849 N N . LYS A 1 236 ? -25.026 -3.526 -14.378 1.00 40.25 236 LYS A N 1
ATOM 1850 C CA . LYS A 1 236 ? -26.353 -3.038 -14.775 1.00 40.25 236 LYS A CA 1
ATOM 1851 C C . LYS A 1 236 ? -27.336 -4.171 -15.105 1.00 40.25 236 LYS A C 1
ATOM 1853 O O . LYS A 1 236 ? -28.499 -4.071 -14.726 1.00 40.25 236 LYS A O 1
ATOM 1858 N N . SER A 1 237 ? -26.899 -5.256 -15.747 1.00 42.41 237 SER A N 1
ATOM 1859 C CA . SER A 1 237 ? -27.752 -6.421 -16.042 1.00 42.41 237 SER A CA 1
ATOM 1860 C C . SER A 1 237 ? -28.031 -7.295 -14.812 1.00 42.41 237 SER A C 1
ATOM 1862 O O . SER A 1 237 ? -29.131 -7.829 -14.690 1.00 42.41 237 SER A O 1
ATOM 1864 N N . PHE A 1 238 ? -27.102 -7.374 -13.849 1.00 39.28 238 PHE A N 1
ATOM 1865 C CA . PHE A 1 238 ? -27.340 -7.993 -12.536 1.00 39.28 238 PHE A CA 1
ATOM 1866 C C . PHE A 1 238 ? -28.412 -7.238 -11.738 1.00 39.28 238 PHE A C 1
ATOM 1868 O O . PHE A 1 238 ? -29.259 -7.863 -11.101 1.00 39.28 238 PHE A O 1
ATOM 1875 N N . LEU A 1 239 ? -28.438 -5.904 -11.838 1.00 44.78 239 LEU A N 1
ATOM 1876 C CA . LEU A 1 239 ? -29.509 -5.075 -11.274 1.00 44.78 239 LEU A CA 1
ATOM 1877 C C . LEU A 1 239 ? -30.856 -5.261 -11.998 1.00 44.78 239 LEU A C 1
ATOM 1879 O O . LEU A 1 239 ? -31.901 -5.048 -11.388 1.00 44.78 239 LEU A O 1
ATOM 1883 N N . GLN A 1 240 ? -30.848 -5.676 -13.270 1.00 44.53 240 GLN A N 1
ATOM 1884 C CA . GLN A 1 240 ? -32.054 -5.867 -14.089 1.00 44.53 240 GLN A CA 1
ATOM 1885 C C . GLN A 1 240 ? -32.551 -7.329 -14.174 1.00 44.53 240 GLN A C 1
ATOM 1887 O O . GLN A 1 240 ? -33.601 -7.562 -14.763 1.00 44.53 240 GLN A O 1
ATOM 1892 N N . LYS A 1 241 ? -31.872 -8.295 -13.528 1.00 44.84 241 LYS A N 1
ATOM 1893 C CA . LYS A 1 241 ? -32.230 -9.735 -13.476 1.00 44.84 241 LYS A CA 1
ATOM 1894 C C . LYS A 1 241 ? -32.398 -10.422 -14.845 1.00 44.84 241 LYS A C 1
ATOM 1896 O O . LYS A 1 241 ? -33.219 -11.328 -14.977 1.00 44.84 241 LYS A O 1
ATOM 1901 N N . ASP A 1 242 ? -31.604 -10.052 -15.847 1.00 47.62 242 ASP A N 1
ATOM 1902 C CA . ASP A 1 242 ? -31.679 -10.686 -17.171 1.00 47.62 242 ASP A CA 1
ATOM 1903 C C . ASP A 1 242 ? -30.676 -11.856 -17.287 1.00 47.62 242 ASP A C 1
ATOM 1905 O O . ASP A 1 242 ? -29.479 -11.667 -17.512 1.00 47.62 242 ASP A O 1
ATOM 1909 N N . SER A 1 243 ? -31.144 -13.084 -17.037 1.00 42.22 243 SER A N 1
ATOM 1910 C CA . SER A 1 243 ? -30.301 -14.268 -16.781 1.00 42.22 243 SER A CA 1
ATOM 1911 C C . SER A 1 243 ? -29.579 -14.830 -18.013 1.00 42.22 243 SER A C 1
ATOM 1913 O O . SER A 1 243 ? -28.532 -15.462 -17.868 1.00 42.22 243 SER A O 1
ATOM 1915 N N . ALA A 1 244 ? -30.084 -14.581 -19.224 1.00 45.38 244 ALA A N 1
ATOM 1916 C CA . ALA A 1 244 ? -29.502 -15.108 -20.461 1.00 45.38 244 ALA A CA 1
ATOM 1917 C C . ALA A 1 244 ? -28.245 -14.334 -20.909 1.00 45.38 244 ALA A C 1
ATOM 1919 O O . ALA A 1 244 ? -27.275 -14.936 -21.373 1.00 45.38 244 ALA A O 1
ATOM 1920 N N . ALA A 1 245 ? -28.220 -13.011 -20.709 1.00 46.50 245 ALA A N 1
ATOM 1921 C CA . ALA A 1 245 ? -27.075 -12.162 -21.052 1.00 46.50 245 ALA A CA 1
ATOM 1922 C C . ALA A 1 245 ? -25.868 -12.388 -20.119 1.00 46.50 245 ALA A C 1
ATOM 1924 O O . ALA A 1 245 ? -24.717 -12.258 -20.536 1.00 46.50 245 ALA A O 1
ATOM 1925 N N . VAL A 1 246 ? -26.126 -12.780 -18.866 1.00 46.06 246 VAL A N 1
ATOM 1926 C CA . VAL A 1 246 ? -25.092 -13.090 -17.863 1.00 46.06 246 VAL A CA 1
ATOM 1927 C C . VAL A 1 246 ? -24.310 -14.358 -18.235 1.00 46.06 246 VAL A C 1
ATOM 1929 O O . VAL A 1 246 ? -23.088 -14.382 -18.086 1.00 46.06 246 VAL A O 1
ATOM 1932 N N . GLY A 1 247 ? -24.982 -15.378 -18.785 1.00 42.19 247 GLY A N 1
ATOM 1933 C CA . GLY A 1 247 ? -24.359 -16.657 -19.152 1.00 42.19 247 GLY A CA 1
ATOM 1934 C C . GLY A 1 247 ? -23.347 -16.548 -20.299 1.00 42.19 247 GLY A C 1
ATOM 1935 O O . GLY A 1 247 ? -22.202 -16.974 -20.155 1.00 42.19 247 GLY A O 1
ATOM 1936 N N . GLN A 1 248 ? -23.723 -15.905 -21.411 1.00 45.84 248 GLN A N 1
ATOM 1937 C CA . GLN A 1 248 ? -22.834 -15.748 -22.576 1.00 45.84 248 GLN A CA 1
ATOM 1938 C C . GLN A 1 248 ? -21.640 -14.816 -22.310 1.00 45.84 248 GLN A C 1
ATOM 1940 O O . GLN A 1 248 ? -20.560 -15.001 -22.875 1.00 45.84 248 GLN A O 1
ATOM 1945 N N . ALA A 1 249 ? -21.803 -13.819 -21.436 1.00 45.41 249 ALA A N 1
ATOM 1946 C CA . ALA A 1 249 ? -20.710 -12.938 -21.037 1.00 45.41 249 ALA A CA 1
ATOM 1947 C C . ALA A 1 249 ? -19.685 -13.657 -20.141 1.00 45.41 249 ALA A C 1
ATOM 1949 O O . ALA A 1 249 ? -18.484 -13.443 -20.303 1.00 45.41 249 ALA A O 1
ATOM 1950 N N . GLN A 1 250 ? -20.133 -14.551 -19.248 1.00 40.31 250 GLN A N 1
ATOM 1951 C CA . GLN A 1 250 ? -19.251 -15.388 -18.423 1.00 40.31 250 GLN A CA 1
ATOM 1952 C C . GLN A 1 250 ? -18.417 -16.375 -19.254 1.00 40.31 250 GLN A C 1
ATOM 1954 O O . GLN A 1 250 ? -17.252 -16.607 -18.930 1.00 40.31 250 GLN A O 1
ATOM 1959 N N . GLU A 1 251 ? -18.981 -16.941 -20.322 1.00 38.66 251 GLU A N 1
ATOM 1960 C CA . GLU A 1 251 ? -18.285 -17.897 -21.196 1.00 38.66 251 GLU A CA 1
ATOM 1961 C C . GLU A 1 251 ? -17.210 -17.231 -22.068 1.00 38.66 251 GLU A C 1
ATOM 1963 O O . GLU A 1 251 ? -16.078 -17.712 -22.139 1.00 38.66 251 GLU A O 1
ATOM 1968 N N . ASN A 1 252 ? -17.515 -16.067 -22.649 1.00 41.88 252 ASN A N 1
ATOM 1969 C CA . ASN A 1 252 ? -16.552 -15.311 -23.457 1.00 41.88 252 ASN A CA 1
ATOM 1970 C C . ASN A 1 252 ? -15.408 -14.710 -22.619 1.00 41.88 252 ASN A C 1
ATOM 1972 O O . ASN A 1 252 ? -14.278 -14.606 -23.102 1.00 41.88 252 ASN A O 1
ATOM 1976 N N . LEU A 1 253 ? -15.671 -14.359 -21.353 1.00 40.06 253 LEU A N 1
ATOM 1977 C CA . LEU A 1 253 ? -14.629 -13.977 -20.395 1.00 40.06 253 LEU A CA 1
ATOM 1978 C C . LEU A 1 253 ? -13.724 -15.161 -20.051 1.00 40.06 253 LEU A C 1
ATOM 1980 O O . LEU A 1 253 ? -12.512 -14.970 -20.029 1.00 40.06 253 LEU A O 1
ATOM 1984 N N . LYS A 1 254 ? -14.276 -16.367 -19.843 1.00 36.94 254 LYS A N 1
ATOM 1985 C CA . LYS A 1 254 ? -13.508 -17.590 -19.533 1.00 36.94 254 LYS A CA 1
ATOM 1986 C C . LYS A 1 254 ? -12.540 -17.994 -20.649 1.00 36.94 254 LYS A C 1
ATOM 1988 O O . LYS A 1 254 ? -11.390 -18.296 -20.347 1.00 36.94 254 LYS A O 1
ATOM 1993 N N . MET A 1 255 ? -12.962 -17.947 -21.917 1.00 30.92 255 MET A N 1
ATOM 1994 C CA . MET A 1 255 ? -12.076 -18.301 -23.039 1.00 30.92 255 MET A CA 1
ATOM 1995 C C . MET A 1 255 ? -10.928 -17.300 -23.229 1.00 30.92 255 MET A C 1
ATOM 1997 O O . MET A 1 255 ? -9.788 -17.713 -23.398 1.00 30.92 255 MET A O 1
ATOM 2001 N N . LYS A 1 256 ? -11.187 -15.984 -23.149 1.00 35.62 256 LYS A N 1
ATOM 2002 C CA . LYS A 1 256 ? -10.127 -14.964 -23.301 1.00 35.62 256 LYS A CA 1
ATOM 2003 C C . LYS A 1 256 ? -9.225 -14.818 -22.073 1.00 35.62 256 LYS A C 1
ATOM 2005 O O . LYS A 1 256 ? -8.093 -14.364 -22.212 1.00 35.62 256 LYS A O 1
ATOM 2010 N N . THR A 1 257 ? -9.698 -15.187 -20.880 1.00 37.25 257 THR A N 1
ATOM 2011 C CA . THR A 1 257 ? -8.830 -15.243 -19.695 1.00 37.25 257 THR A CA 1
ATOM 2012 C C . THR A 1 257 ? -7.902 -16.447 -19.737 1.00 37.25 257 THR A C 1
ATOM 2014 O O . THR A 1 257 ? -6.758 -16.279 -19.355 1.00 37.25 257 THR A O 1
ATOM 2017 N N . GLN A 1 258 ? -8.309 -17.615 -20.246 1.00 30.27 258 GLN A N 1
ATOM 2018 C CA . GLN A 1 258 ? -7.444 -18.806 -20.253 1.00 30.27 258 GLN A CA 1
ATOM 2019 C C . GLN A 1 258 ? -6.107 -18.617 -20.997 1.00 30.27 258 GLN A C 1
ATOM 2021 O O . GLN A 1 258 ? -5.078 -19.009 -20.449 1.00 30.27 258 GLN A O 1
ATOM 2026 N N . ASP A 1 259 ? -6.092 -17.944 -22.153 1.00 29.89 259 ASP A N 1
ATOM 2027 C CA . ASP A 1 259 ? -4.861 -17.733 -22.942 1.00 29.89 259 ASP A CA 1
ATOM 2028 C C . ASP A 1 259 ? -3.936 -16.635 -22.375 1.00 29.89 259 ASP A C 1
ATOM 2030 O O . ASP A 1 259 ? -2.719 -16.692 -22.542 1.00 29.89 259 ASP A O 1
ATOM 2034 N N . ALA A 1 260 ? -4.481 -15.644 -21.657 1.00 33.75 260 ALA A N 1
ATOM 2035 C CA . ALA A 1 260 ? -3.685 -14.637 -20.939 1.00 33.75 260 ALA A CA 1
ATOM 2036 C C . ALA A 1 260 ? -3.211 -15.134 -19.556 1.00 33.75 260 ALA A C 1
ATOM 2038 O O . ALA A 1 260 ? -2.215 -14.657 -19.009 1.00 33.75 260 ALA A O 1
ATOM 2039 N N . VAL A 1 261 ? -3.928 -16.104 -18.982 1.00 37.19 261 VAL A N 1
ATOM 2040 C CA . VAL A 1 261 ? -3.679 -16.678 -17.656 1.00 37.19 261 VAL A CA 1
ATOM 2041 C C . VAL A 1 261 ? -2.525 -17.682 -17.686 1.00 37.19 261 VAL A C 1
ATOM 2043 O O . VAL A 1 261 ? -1.761 -17.715 -16.729 1.00 37.19 261 VAL A O 1
ATOM 2046 N N . SER A 1 262 ? -2.302 -18.433 -18.771 1.00 30.03 262 SER A N 1
ATOM 2047 C CA . SER A 1 262 ? -1.217 -19.431 -18.829 1.00 30.03 262 SER A CA 1
ATOM 2048 C C . SER A 1 262 ? 0.194 -18.838 -18.726 1.00 30.03 262 SER A C 1
ATOM 2050 O O . SER A 1 262 ? 1.060 -19.460 -18.122 1.00 30.03 262 SER A O 1
ATOM 2052 N N . THR A 1 263 ? 0.425 -17.624 -19.237 1.00 35.06 263 THR A N 1
ATOM 2053 C CA . THR A 1 263 ? 1.740 -16.951 -19.162 1.00 35.06 263 THR A CA 1
ATOM 2054 C C . THR A 1 263 ? 1.919 -16.168 -17.853 1.00 35.06 263 THR A C 1
ATOM 2056 O O . THR A 1 263 ? 3.027 -16.063 -17.336 1.00 35.06 263 THR A O 1
ATOM 2059 N N . ALA A 1 264 ? 0.829 -15.666 -17.258 1.00 37.41 264 ALA A N 1
ATOM 2060 C CA . ALA A 1 264 ? 0.846 -15.007 -15.946 1.00 37.41 264 ALA A CA 1
ATOM 2061 C C . ALA A 1 264 ? 0.988 -15.994 -14.764 1.00 37.41 264 ALA A C 1
ATOM 2063 O O . ALA A 1 264 ? 1.407 -15.601 -13.673 1.00 37.41 264 ALA A O 1
ATOM 2064 N N . LEU A 1 265 ? 0.644 -17.271 -14.970 1.00 38.12 265 LEU A N 1
ATOM 2065 C CA . LEU A 1 265 ? 0.680 -18.319 -13.946 1.00 38.12 265 LEU A CA 1
ATOM 2066 C C . LEU A 1 265 ? 2.099 -18.746 -13.535 1.00 38.12 265 LEU A C 1
ATOM 2068 O O . LEU A 1 265 ? 2.277 -19.157 -12.391 1.00 38.12 265 LEU A O 1
ATOM 2072 N N . ASP A 1 266 ? 3.104 -18.608 -14.406 1.00 40.66 266 ASP A N 1
ATOM 2073 C CA . ASP A 1 266 ? 4.462 -19.095 -14.110 1.00 40.66 266 ASP A CA 1
ATOM 2074 C C . ASP A 1 266 ? 5.264 -18.099 -13.241 1.00 40.66 266 ASP A C 1
ATOM 2076 O O . ASP A 1 266 ? 5.950 -18.490 -12.298 1.00 40.66 266 ASP A O 1
ATOM 2080 N N . TYR A 1 267 ? 5.081 -16.787 -13.449 1.00 46.69 267 TYR A N 1
ATOM 2081 C CA . TYR A 1 267 ? 5.780 -15.729 -12.695 1.00 46.69 267 TYR A CA 1
ATOM 2082 C C . TYR A 1 267 ? 5.174 -15.431 -11.316 1.00 46.69 267 TYR A C 1
ATOM 2084 O O . TYR A 1 267 ? 5.890 -15.031 -10.394 1.00 46.69 267 TYR A O 1
ATOM 2092 N N . GLY A 1 268 ? 3.865 -15.655 -11.141 1.00 53.88 268 GLY A N 1
ATOM 2093 C CA . GLY A 1 268 ? 3.202 -15.502 -9.842 1.00 53.88 268 GLY A CA 1
ATOM 2094 C C . GLY A 1 268 ? 3.753 -16.458 -8.778 1.00 53.88 268 GLY A C 1
ATOM 2095 O O . GLY A 1 268 ? 3.840 -16.082 -7.612 1.00 53.88 268 GLY A O 1
ATOM 2096 N N . SER A 1 269 ? 4.199 -17.654 -9.184 1.00 61.66 269 SER A N 1
ATOM 2097 C CA . SER A 1 269 ? 4.659 -18.718 -8.281 1.00 61.66 269 SER A CA 1
ATOM 2098 C C . SER A 1 269 ? 5.871 -18.310 -7.428 1.00 61.66 269 SER A C 1
ATOM 2100 O O . SER A 1 269 ? 5.825 -18.417 -6.201 1.00 61.66 269 SER A O 1
ATOM 2102 N N . LYS A 1 270 ? 6.916 -17.743 -8.050 1.00 75.75 270 LYS A N 1
ATOM 2103 C CA . LYS A 1 270 ? 8.145 -17.310 -7.363 1.00 75.75 270 LYS A CA 1
ATOM 2104 C C . LYS A 1 270 ? 7.850 -16.261 -6.292 1.00 75.75 270 LYS A C 1
ATOM 2106 O O . LYS A 1 270 ? 8.351 -16.356 -5.169 1.00 75.75 270 LYS A O 1
ATOM 2111 N N . TYR A 1 271 ? 7.044 -15.252 -6.618 1.00 83.31 271 TYR A N 1
ATOM 2112 C CA . TYR A 1 271 ? 6.733 -14.189 -5.663 1.00 83.31 271 TYR A CA 1
ATOM 2113 C C . TYR A 1 271 ? 5.730 -14.631 -4.601 1.00 83.31 271 TYR A C 1
ATOM 2115 O O . TYR A 1 271 ? 5.833 -14.161 -3.470 1.00 83.31 271 TYR A O 1
ATOM 2123 N N . THR A 1 272 ? 4.845 -15.588 -4.903 1.00 86.75 272 THR A N 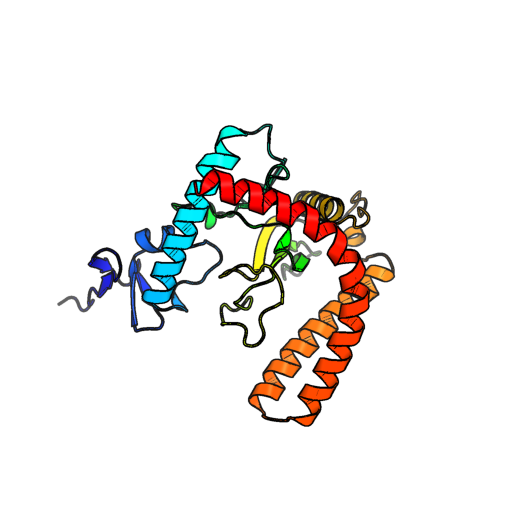1
ATOM 2124 C CA . THR A 1 272 ? 4.020 -16.242 -3.881 1.00 86.75 272 THR A CA 1
ATOM 2125 C C . THR A 1 272 ? 4.884 -16.932 -2.832 1.00 86.75 272 THR A C 1
ATOM 2127 O O . THR A 1 272 ? 4.716 -16.663 -1.645 1.00 86.75 272 THR A O 1
ATOM 2130 N N . GLU A 1 273 ? 5.840 -17.769 -3.241 1.00 87.69 273 GLU A N 1
ATOM 2131 C CA . GLU A 1 273 ? 6.734 -18.460 -2.304 1.00 87.69 273 GLU A CA 1
ATOM 2132 C C . GLU A 1 273 ? 7.600 -17.484 -1.500 1.00 87.69 273 GLU A C 1
ATOM 2134 O O . GLU A 1 273 ? 7.754 -17.637 -0.285 1.00 87.69 273 GLU A O 1
ATOM 2139 N N . THR A 1 274 ? 8.133 -16.458 -2.168 1.00 90.31 274 THR A N 1
ATOM 2140 C CA . THR A 1 274 ? 8.986 -15.439 -1.540 1.00 90.31 274 THR A CA 1
ATOM 2141 C C . THR A 1 274 ? 8.224 -14.671 -0.457 1.00 90.31 274 THR A C 1
ATOM 2143 O O . THR A 1 274 ? 8.701 -14.553 0.676 1.00 90.31 274 THR A O 1
ATOM 2146 N N . ALA A 1 275 ? 7.015 -14.208 -0.772 1.00 92.25 275 ALA A N 1
ATOM 2147 C CA . ALA A 1 275 ? 6.188 -13.468 0.167 1.00 92.25 275 ALA A CA 1
ATOM 2148 C C . ALA A 1 275 ? 5.644 -14.366 1.294 1.00 92.25 275 ALA A C 1
ATOM 2150 O O . ALA A 1 275 ? 5.632 -13.954 2.452 1.00 92.25 275 ALA A O 1
ATOM 2151 N N . ASP A 1 276 ? 5.309 -15.629 1.011 1.00 93.06 276 ASP A N 1
ATOM 2152 C CA . ASP A 1 276 ? 4.911 -16.607 2.037 1.00 93.06 276 ASP A CA 1
ATOM 2153 C C . ASP A 1 276 ? 6.054 -16.943 2.995 1.00 93.06 276 ASP A C 1
ATOM 2155 O O . ASP A 1 276 ? 5.840 -17.202 4.181 1.00 93.06 276 ASP A O 1
ATOM 2159 N N . ALA A 1 277 ? 7.293 -16.969 2.505 1.00 92.94 277 ALA A N 1
ATOM 2160 C CA . ALA A 1 277 ? 8.459 -17.139 3.357 1.00 92.94 277 ALA A CA 1
ATOM 2161 C C . ALA A 1 277 ? 8.658 -15.928 4.283 1.00 92.94 277 ALA A C 1
ATOM 2163 O O . ALA A 1 277 ? 8.929 -16.127 5.466 1.00 92.94 277 ALA A O 1
ATOM 2164 N N . ALA A 1 278 ? 8.489 -14.704 3.775 1.00 93.38 278 ALA A N 1
ATOM 2165 C CA . ALA A 1 278 ? 8.594 -13.479 4.571 1.00 93.38 278 ALA A CA 1
ATOM 2166 C C . ALA A 1 278 ? 7.506 -13.392 5.651 1.00 93.38 278 ALA A C 1
ATOM 2168 O O . ALA A 1 278 ? 7.809 -13.182 6.823 1.00 93.38 278 ALA A O 1
ATOM 2169 N N . GLU A 1 279 ? 6.251 -13.656 5.288 1.00 93.44 279 GLU A N 1
ATOM 2170 C CA . GLU A 1 279 ? 5.132 -13.700 6.233 1.00 93.44 279 GLU A CA 1
ATOM 2171 C C . GLU A 1 279 ? 5.339 -14.748 7.331 1.00 93.44 279 GLU A C 1
ATOM 2173 O O . GLU A 1 279 ? 5.156 -14.456 8.513 1.00 93.44 279 GLU A O 1
ATOM 2178 N N . ARG A 1 280 ? 5.789 -15.960 6.970 1.00 93.44 280 ARG A N 1
ATOM 2179 C CA . ARG A 1 280 ? 6.087 -17.011 7.954 1.00 93.44 280 ARG A CA 1
ATOM 2180 C C . ARG A 1 280 ? 7.176 -16.597 8.938 1.00 93.44 280 ARG A C 1
ATOM 2182 O O . ARG A 1 280 ? 7.030 -16.891 10.117 1.00 93.44 280 ARG A O 1
ATOM 2189 N N . ARG A 1 281 ? 8.241 -15.926 8.486 1.00 92.75 281 ARG A N 1
ATOM 2190 C CA . ARG A 1 281 ? 9.300 -15.421 9.380 1.00 92.75 281 ARG A CA 1
ATOM 2191 C C . ARG A 1 281 ? 8.791 -14.317 10.301 1.00 92.75 281 ARG A C 1
ATOM 2193 O O . ARG A 1 281 ? 9.095 -14.329 11.487 1.00 92.75 281 ARG A O 1
ATOM 2200 N N . ALA A 1 282 ? 7.992 -13.395 9.772 1.00 90.44 282 ALA A N 1
ATOM 2201 C CA . ALA A 1 282 ? 7.485 -12.253 10.523 1.00 90.44 282 ALA A CA 1
ATOM 2202 C C . ALA A 1 282 ? 6.422 -12.617 11.569 1.00 90.44 282 ALA A C 1
ATOM 2204 O O . ALA A 1 282 ? 6.262 -11.915 12.572 1.00 90.44 282 ALA A O 1
ATOM 2205 N N . TRP A 1 283 ? 5.631 -13.663 11.323 1.00 85.19 283 TRP A N 1
ATOM 2206 C CA . TRP A 1 283 ? 4.488 -14.028 12.168 1.00 85.19 283 TRP A CA 1
ATOM 2207 C C . TRP A 1 283 ? 4.741 -15.197 13.119 1.00 85.19 283 TRP A C 1
ATOM 2209 O O . TRP A 1 283 ? 3.866 -15.481 13.939 1.00 85.19 283 TRP A O 1
ATOM 2219 N N . GLN A 1 284 ? 5.921 -15.815 13.049 1.00 71.69 284 GLN A N 1
ATOM 2220 C CA . GLN A 1 284 ? 6.477 -16.588 14.162 1.00 71.69 284 GLN A CA 1
ATOM 2221 C C . GLN A 1 284 ? 6.722 -15.684 15.386 1.00 71.69 284 GLN A C 1
ATOM 2223 O O . GLN A 1 284 ? 6.734 -16.252 16.497 1.00 71.69 284 GLN A O 1
#

pLDDT: mean 73.86, std 21.44, range [29.89, 96.5]

Foldseek 3Di:
DDPWDFAAAPPPRDTAGPVQWAQAPVRHIHGVQLCLLADLLDDRNDHDPVVSVVRSVVLVLQQLLCVVPPVVCPPVQWDWLAADFWTKIHNVLQQWIFTTDPSNVSHPGTHIGHLLQFPDKDKDWAWDPPPPDTWTQWIAMKTFGQECADSVFHGDPDGDPDDGDDTHGIDTITRDGRHQDDVSNLVVVQVSCVLLVHDRPPPPDTNCSVPVDDPVVVVVVVVVVVVVVLVVVLVVVVVVVPPPVNVVSVVVCVVVCVVVVVSSVVSSVVRVVSNVVSSVVSVD